Pro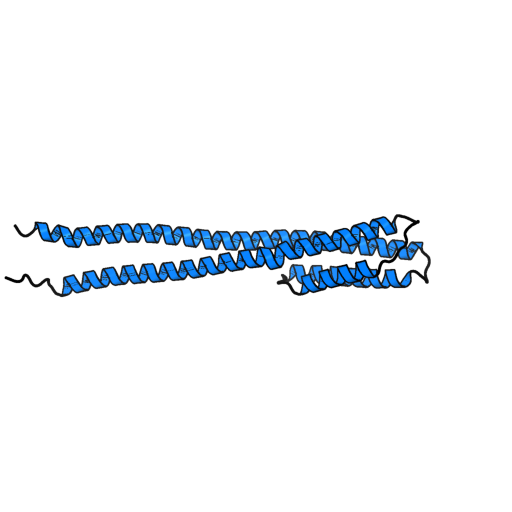tein AF-A0A4Q0PCJ0-F1 (afdb_monomer)

Sequence (201 aa):
MSRKISISKRINAILALLIVFLLVLATNRIDQRNFDVARECVTEVYKDRVLVQGYIFSISNVITNKKLSLKDSSSQNFNPKENERIDQLLDNFEATKLTISEGNHLKKLRESFETLTKLEAQQNVTNSTDLKKKKDTTLKEMSASLIDLSKIQISASKDLTHSAQKSLEVSELLSNLEIIFLIITGIAIQFILFYRVRKTN

Nearest PDB structures (foldseek):
  7sqc-assembly1_1X  TM=3.254E-01  e=1.254E+00  Chlamydomonas reinhardtii
  3zx6-assembly1_B  TM=3.391E-01  e=2.170E+00  Archaeoglobus fulgidus DSM 4304
  3ja6-assembly1_H  TM=2.304E-01  e=3.398E+00  Escherichia coli
  4m1m-assembly2_B  TM=2.644E-01  e=4.359E+00  Mus musculus
  8wjo-assembly1_B  TM=2.816E-01  e=6.178E+00  Saccharomyces cerevisiae S288C

Organism: NCBI:txid283736

pLDDT: mean 85.95, std 13.83, range [36.88, 97.44]

Radius of gyration: 32.63 Å; Cα contacts (8 Å, |Δi|>4): 116; chains: 1; bounding box: 59×23×106 Å

Mean predicted aligned error: 8.95 Å

Structure (mmCIF, N/CA/C/O backbone):
data_AF-A0A4Q0PCJ0-F1
#
_entry.id   AF-A0A4Q0PCJ0-F1
#
loop_
_atom_site.group_PDB
_atom_site.id
_atom_site.type_symbol
_atom_site.label_atom_id
_atom_site.label_alt_id
_atom_site.label_comp_id
_atom_site.label_asym_id
_atom_site.label_entity_id
_atom_site.label_seq_id
_atom_site.pdbx_PDB_ins_code
_atom_site.Cartn_x
_atom_site.Cartn_y
_atom_site.Cartn_z
_atom_site.occupancy
_atom_site.B_iso_or_equiv
_atom_site.auth_seq_id
_atom_site.auth_comp_id
_atom_site.auth_asym_id
_atom_site.auth_atom_id
_atom_site.pdbx_PDB_model_num
ATOM 1 N N . MET A 1 1 ? 27.316 3.081 -68.953 1.00 36.88 1 MET A N 1
ATOM 2 C CA . MET A 1 1 ? 27.940 1.832 -68.454 1.00 36.88 1 MET A CA 1
ATOM 3 C C . MET A 1 1 ? 27.580 1.672 -66.977 1.00 36.88 1 MET A C 1
ATOM 5 O O . MET A 1 1 ? 27.919 2.540 -66.182 1.00 36.88 1 MET A O 1
ATOM 9 N N . SER A 1 2 ? 26.782 0.656 -66.625 1.00 43.00 2 SER A N 1
ATOM 10 C CA . SER A 1 2 ? 26.171 0.518 -65.291 1.00 43.00 2 SER A CA 1
ATOM 11 C C . SER A 1 2 ? 27.239 0.254 -64.225 1.00 43.00 2 SER A C 1
ATOM 13 O O . SER A 1 2 ? 27.842 -0.820 -64.177 1.00 43.00 2 SER A O 1
ATOM 15 N N . ARG A 1 3 ? 27.514 1.264 -63.393 1.00 47.34 3 ARG A N 1
ATOM 16 C CA . ARG A 1 3 ? 28.515 1.218 -62.321 1.00 47.34 3 ARG A CA 1
ATOM 17 C C . ARG A 1 3 ? 27.970 0.317 -61.210 1.00 47.34 3 ARG A C 1
ATOM 19 O O . ARG A 1 3 ? 27.339 0.789 -60.264 1.00 47.34 3 ARG A O 1
ATOM 26 N N . LYS A 1 4 ? 28.162 -1.001 -61.356 1.00 49.66 4 LYS A N 1
ATOM 27 C CA . LYS A 1 4 ? 27.805 -2.002 -60.344 1.00 49.66 4 LYS A CA 1
ATOM 28 C C . LYS A 1 4 ? 28.449 -1.582 -59.028 1.00 49.66 4 LYS A C 1
ATOM 30 O O . LYS A 1 4 ? 29.669 -1.551 -58.881 1.00 49.66 4 LYS A O 1
ATOM 35 N N . ILE A 1 5 ? 27.619 -1.187 -58.071 1.00 54.19 5 ILE A N 1
ATOM 36 C CA . ILE A 1 5 ? 28.066 -0.976 -56.702 1.00 54.19 5 ILE A CA 1
ATOM 37 C C . ILE A 1 5 ? 28.688 -2.301 -56.249 1.00 54.19 5 ILE A C 1
ATOM 39 O O . ILE A 1 5 ? 28.050 -3.340 -56.400 1.00 54.19 5 ILE A O 1
ATOM 43 N N . SER A 1 6 ? 29.921 -2.273 -55.731 1.00 59.88 6 SER A N 1
ATOM 44 C CA . SER A 1 6 ? 30.531 -3.444 -55.093 1.00 59.88 6 SER A CA 1
ATOM 45 C C . SER A 1 6 ? 29.538 -3.994 -54.066 1.00 59.88 6 SER A C 1
ATOM 47 O O . SER A 1 6 ? 29.148 -3.279 -53.140 1.00 59.88 6 SER A O 1
ATOM 49 N N . ILE A 1 7 ? 29.069 -5.221 -54.295 1.00 65.44 7 ILE A N 1
ATOM 50 C CA . ILE A 1 7 ? 27.997 -5.891 -53.543 1.00 65.44 7 ILE A CA 1
ATOM 51 C C . ILE A 1 7 ? 28.275 -5.832 -52.031 1.00 65.44 7 ILE A C 1
ATOM 53 O O . ILE A 1 7 ? 27.376 -5.530 -51.251 1.00 65.44 7 ILE A O 1
ATOM 57 N N . SER A 1 8 ? 29.545 -5.943 -51.638 1.00 65.56 8 SER A N 1
ATOM 58 C CA . SER A 1 8 ? 30.026 -5.814 -50.259 1.00 65.56 8 SER A CA 1
ATOM 59 C C . SER A 1 8 ? 29.665 -4.475 -49.597 1.00 65.56 8 SER A C 1
ATOM 61 O O . SER A 1 8 ? 29.285 -4.449 -48.433 1.00 65.56 8 SER A O 1
ATOM 63 N N . LYS A 1 9 ? 29.705 -3.348 -50.326 1.00 68.50 9 LYS A N 1
ATOM 64 C CA . LYS A 1 9 ? 29.341 -2.030 -49.762 1.00 68.50 9 LYS A CA 1
ATOM 65 C C . LYS A 1 9 ? 27.835 -1.871 -49.540 1.00 68.50 9 LYS A C 1
ATOM 67 O O . LYS A 1 9 ? 27.440 -1.160 -48.623 1.00 68.50 9 LYS A O 1
ATOM 72 N N . ARG A 1 10 ? 26.998 -2.518 -50.363 1.00 71.94 10 ARG A N 1
ATOM 73 C CA . ARG A 1 10 ? 25.537 -2.538 -50.154 1.00 71.94 10 ARG A CA 1
ATOM 74 C C . ARG A 1 10 ? 25.177 -3.380 -48.936 1.00 71.94 10 ARG A C 1
ATOM 76 O O . ARG A 1 10 ? 24.373 -2.940 -48.126 1.00 71.94 10 ARG A O 1
ATOM 83 N N . ILE A 1 11 ? 25.814 -4.542 -48.797 1.00 79.88 11 ILE A N 1
ATOM 84 C CA . ILE A 1 11 ? 25.618 -5.441 -47.655 1.00 79.88 11 ILE A CA 1
ATOM 85 C C . ILE A 1 11 ? 25.999 -4.739 -46.350 1.00 79.88 11 ILE A C 1
ATOM 87 O O . ILE A 1 11 ? 25.195 -4.728 -45.428 1.00 79.88 11 ILE A O 1
ATOM 91 N N . ASN A 1 12 ? 27.151 -4.063 -46.293 1.00 76.50 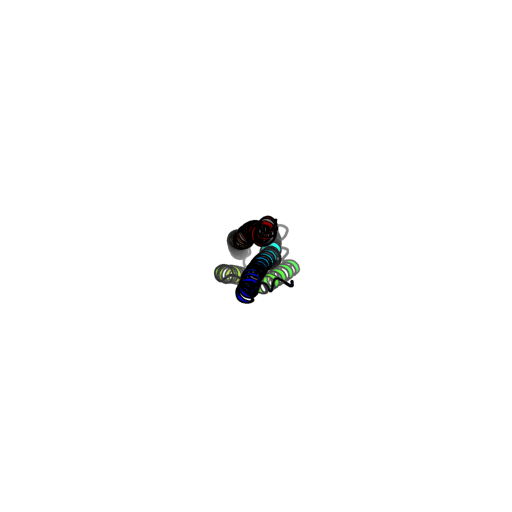12 ASN A N 1
ATOM 92 C CA . ASN A 1 12 ? 27.570 -3.345 -45.083 1.00 76.50 12 ASN A CA 1
ATOM 93 C C . ASN A 1 12 ? 26.596 -2.225 -44.681 1.00 76.50 12 ASN A C 1
ATOM 95 O O . ASN A 1 12 ? 26.351 -2.033 -43.496 1.00 76.50 12 ASN A O 1
ATOM 99 N N . ALA A 1 13 ? 26.018 -1.504 -45.648 1.00 75.81 13 ALA A N 1
ATOM 100 C CA . ALA A 1 13 ? 25.027 -0.465 -45.366 1.00 75.81 13 ALA A CA 1
ATOM 101 C C . ALA A 1 13 ? 23.709 -1.047 -44.827 1.00 75.81 13 ALA A C 1
ATOM 103 O O . ALA A 1 13 ? 23.154 -0.516 -43.870 1.00 75.81 13 ALA A O 1
ATOM 104 N N . ILE A 1 14 ? 23.236 -2.158 -45.403 1.00 82.12 14 ILE A N 1
ATOM 105 C CA . ILE A 1 14 ? 22.048 -2.877 -44.916 1.00 82.12 14 ILE A CA 1
ATOM 106 C C . ILE A 1 14 ? 22.292 -3.415 -43.505 1.00 82.12 14 ILE A C 1
ATOM 108 O O 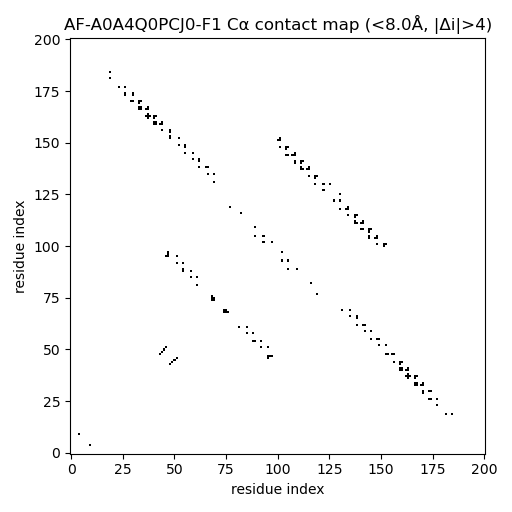. ILE A 1 14 ? 21.427 -3.295 -42.646 1.00 82.12 14 ILE A O 1
ATOM 112 N N . LEU A 1 15 ? 23.479 -3.966 -43.252 1.00 83.25 15 LEU A N 1
ATOM 113 C CA . LEU A 1 15 ? 23.848 -4.534 -41.960 1.00 83.25 15 LEU A CA 1
ATOM 114 C C . LEU A 1 15 ? 23.954 -3.446 -40.878 1.00 83.25 15 LEU A C 1
ATOM 116 O O . LEU A 1 15 ? 23.462 -3.642 -39.773 1.00 83.25 15 LEU A O 1
ATOM 120 N N . ALA A 1 16 ? 24.493 -2.269 -41.215 1.00 80.81 16 ALA A N 1
ATOM 121 C CA . ALA A 1 16 ? 24.498 -1.110 -40.321 1.00 80.81 16 ALA A CA 1
ATOM 122 C C . ALA A 1 16 ? 23.076 -0.629 -39.981 1.00 80.81 16 ALA A C 1
ATOM 124 O O . ALA A 1 16 ? 22.770 -0.380 -38.817 1.00 80.81 16 ALA A O 1
ATOM 125 N N . LEU A 1 17 ? 22.191 -0.551 -40.979 1.00 82.25 17 LEU A N 1
ATOM 126 C CA . LEU A 1 17 ? 20.792 -0.160 -40.782 1.00 82.25 17 LEU A CA 1
ATOM 127 C C . LEU A 1 17 ? 20.043 -1.197 -39.929 1.00 82.25 17 LEU A C 1
ATOM 129 O O . LEU A 1 17 ? 19.292 -0.839 -39.027 1.00 82.25 17 LEU A O 1
ATOM 133 N N . LEU A 1 18 ? 20.306 -2.484 -40.159 1.00 86.94 18 LEU A N 1
ATOM 134 C CA . LEU A 1 18 ? 19.728 -3.579 -39.386 1.00 86.94 18 LEU A CA 1
ATOM 135 C C . LEU A 1 18 ? 20.171 -3.542 -37.917 1.00 86.94 18 LEU A C 1
ATOM 137 O O . LEU A 1 18 ? 19.338 -3.741 -37.040 1.00 86.94 18 LEU A O 1
ATOM 141 N N . ILE A 1 19 ? 21.439 -3.230 -37.632 1.00 86.75 19 ILE A N 1
ATOM 142 C CA . ILE A 1 19 ? 21.919 -3.046 -36.252 1.00 86.75 19 ILE A CA 1
ATOM 143 C C . ILE A 1 19 ? 21.169 -1.902 -35.566 1.00 86.75 19 ILE A C 1
ATOM 145 O O . ILE A 1 19 ? 20.692 -2.070 -34.449 1.00 86.75 19 ILE A O 1
ATOM 149 N N . VAL A 1 20 ? 21.030 -0.758 -36.237 1.00 86.06 20 VAL A N 1
ATOM 150 C CA . VAL A 1 20 ? 20.317 0.408 -35.689 1.00 86.06 20 VAL A CA 1
ATOM 151 C C . VAL A 1 20 ? 18.860 0.059 -35.402 1.00 86.06 20 VAL A C 1
ATOM 153 O O . VAL A 1 20 ? 18.354 0.363 -34.327 1.00 86.06 20 VAL A O 1
ATOM 156 N N . PHE A 1 21 ? 18.206 -0.638 -36.329 1.00 86.69 21 PHE A N 1
ATOM 157 C CA . PHE A 1 21 ? 16.835 -1.099 -36.147 1.00 86.69 21 PHE A CA 1
ATOM 158 C C . PHE A 1 21 ? 16.695 -2.056 -34.955 1.00 86.69 21 PHE A C 1
ATOM 160 O O . PHE A 1 21 ? 15.773 -1.912 -34.157 1.00 86.69 21 PHE A O 1
ATOM 167 N N . LEU A 1 22 ? 17.618 -3.011 -34.798 1.00 89.75 22 LEU A N 1
ATOM 168 C CA . LEU A 1 22 ? 17.612 -3.926 -33.655 1.00 89.75 22 LEU A CA 1
ATOM 169 C C . LEU A 1 22 ? 17.852 -3.201 -32.325 1.00 89.75 22 LEU A C 1
ATOM 171 O O . LEU A 1 22 ? 17.244 -3.580 -31.326 1.00 89.75 22 LEU A O 1
ATOM 175 N N . LEU A 1 23 ? 18.697 -2.165 -32.306 1.00 87.31 23 LEU A N 1
ATOM 176 C CA . LEU A 1 23 ? 18.926 -1.342 -31.116 1.00 87.31 23 LEU A CA 1
ATOM 177 C C . LEU A 1 23 ? 17.658 -0.597 -30.696 1.00 87.31 23 LEU A C 1
ATOM 179 O O . LEU A 1 23 ? 17.261 -0.721 -29.544 1.00 87.31 23 LEU A O 1
ATOM 183 N N . VAL A 1 24 ? 16.993 0.077 -31.638 1.00 88.44 24 VAL A N 1
ATOM 184 C CA . VAL A 1 24 ? 15.698 0.753 -31.424 1.00 88.44 24 VAL A CA 1
ATOM 185 C C . VAL A 1 24 ? 14.631 -0.223 -30.924 1.00 88.44 24 VAL A C 1
ATOM 187 O O . VAL A 1 24 ? 13.855 0.066 -30.018 1.00 88.44 24 VAL A O 1
ATOM 190 N N . LEU A 1 25 ? 14.586 -1.430 -31.494 1.00 88.88 25 LEU A N 1
ATOM 191 C CA . LEU A 1 25 ? 13.631 -2.449 -31.063 1.00 88.88 25 LEU A CA 1
ATOM 192 C C . LEU A 1 25 ? 13.917 -2.915 -29.626 1.00 88.88 25 LEU A C 1
ATOM 194 O O . LEU A 1 25 ? 12.984 -3.143 -28.853 1.00 88.88 25 LEU A O 1
ATOM 198 N N . ALA A 1 26 ? 15.194 -3.047 -29.261 1.00 89.00 26 ALA A N 1
ATOM 199 C CA . ALA A 1 26 ? 15.603 -3.419 -27.913 1.00 89.00 26 ALA A CA 1
ATOM 200 C C . ALA A 1 26 ? 15.286 -2.321 -26.885 1.00 89.00 26 ALA A C 1
ATOM 202 O O . ALA A 1 26 ? 14.721 -2.646 -25.840 1.00 89.00 26 ALA A O 1
ATOM 203 N N . THR A 1 27 ? 15.595 -1.051 -27.175 1.00 90.38 27 THR A N 1
ATOM 204 C CA . THR A 1 27 ? 15.281 0.087 -26.292 1.00 90.38 27 THR A CA 1
ATOM 205 C C . THR A 1 27 ? 13.779 0.239 -26.102 1.00 90.38 27 THR A C 1
ATOM 207 O O . THR A 1 27 ? 13.324 0.215 -24.964 1.00 90.38 27 THR A O 1
ATOM 210 N N . ASN A 1 28 ? 12.991 0.202 -27.181 1.00 88.81 28 ASN A N 1
ATOM 211 C CA . ASN A 1 28 ? 11.526 0.238 -27.109 1.00 88.81 28 ASN A CA 1
ATOM 212 C C . ASN A 1 28 ? 10.951 -0.880 -26.215 1.00 88.81 28 ASN A C 1
ATOM 214 O O . ASN A 1 28 ? 10.041 -0.662 -25.415 1.00 88.81 28 ASN A O 1
ATOM 218 N N . ARG A 1 29 ? 11.509 -2.097 -26.294 1.00 89.56 29 ARG A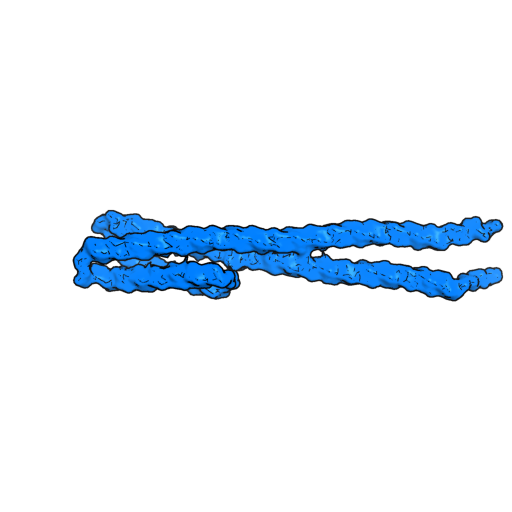 N 1
ATOM 219 C CA . ARG A 1 29 ? 11.078 -3.205 -25.427 1.00 89.56 29 ARG A CA 1
ATOM 220 C C . ARG A 1 29 ? 11.433 -2.970 -23.954 1.00 89.56 29 ARG A C 1
ATOM 222 O O . ARG A 1 29 ? 10.673 -3.384 -23.077 1.00 89.56 29 ARG A O 1
ATOM 229 N N . ILE A 1 30 ? 12.583 -2.358 -23.671 1.00 91.31 30 ILE A N 1
ATOM 230 C CA . ILE A 1 30 ? 12.992 -1.996 -22.306 1.00 91.31 30 ILE A CA 1
ATOM 231 C C . ILE A 1 30 ? 12.082 -0.890 -21.759 1.00 91.31 30 ILE A C 1
ATOM 233 O O . ILE A 1 30 ? 11.583 -1.020 -20.641 1.00 91.31 30 ILE A O 1
ATOM 237 N N . ASP A 1 31 ? 11.801 0.135 -22.560 1.00 91.25 31 ASP A N 1
ATOM 238 C CA . ASP A 1 31 ? 10.928 1.250 -22.189 1.00 91.25 31 ASP A CA 1
ATOM 239 C C . ASP A 1 31 ? 9.505 0.775 -21.896 1.00 91.25 31 ASP A C 1
ATOM 241 O O . ASP A 1 31 ? 8.924 1.150 -20.877 1.00 91.25 31 ASP A O 1
ATOM 245 N N . GLN A 1 32 ? 8.966 -0.136 -22.714 1.00 92.12 32 GLN A N 1
ATOM 246 C CA . GLN A 1 32 ? 7.661 -0.743 -22.457 1.00 92.12 32 GLN A CA 1
ATOM 247 C C . GLN A 1 32 ? 7.617 -1.434 -21.088 1.00 92.12 32 GLN A C 1
ATOM 249 O O . GLN A 1 32 ? 6.678 -1.230 -20.319 1.00 92.12 32 GLN A O 1
ATOM 254 N N . ARG A 1 33 ? 8.658 -2.205 -20.749 1.00 92.12 33 ARG A N 1
ATOM 255 C CA . ARG A 1 33 ? 8.747 -2.885 -19.452 1.00 92.12 33 ARG A CA 1
ATOM 256 C C . ARG A 1 33 ? 8.817 -1.894 -18.292 1.00 92.12 33 ARG A C 1
ATOM 258 O O . ARG A 1 33 ? 8.159 -2.098 -17.276 1.00 92.12 33 ARG A O 1
ATOM 265 N N . ASN A 1 34 ? 9.615 -0.842 -18.421 1.00 92.38 34 ASN A N 1
ATOM 266 C CA . ASN A 1 34 ? 9.727 0.184 -17.389 1.00 92.38 34 ASN A CA 1
ATOM 267 C C . ASN A 1 34 ? 8.405 0.946 -17.200 1.00 92.38 34 ASN A C 1
ATOM 269 O O . ASN A 1 34 ? 8.005 1.216 -16.067 1.00 92.38 34 ASN A O 1
ATOM 273 N N . PHE A 1 35 ? 7.694 1.236 -18.291 1.00 93.56 35 PHE A N 1
ATOM 274 C CA . PHE A 1 35 ? 6.373 1.854 -18.242 1.00 93.56 35 PHE A CA 1
ATOM 275 C C . PHE A 1 35 ? 5.332 0.945 -17.574 1.00 93.56 35 PHE A C 1
ATOM 277 O O . PHE A 1 35 ? 4.504 1.428 -16.800 1.00 93.56 35 PHE A O 1
ATOM 284 N N . ASP A 1 36 ? 5.386 -0.367 -17.816 1.00 94.25 36 ASP A N 1
ATOM 285 C CA . ASP A 1 36 ? 4.525 -1.337 -17.132 1.00 94.25 36 ASP A CA 1
ATOM 286 C C . ASP A 1 36 ? 4.774 -1.348 -15.615 1.00 94.25 36 ASP A C 1
ATOM 288 O O . ASP A 1 36 ? 3.812 -1.288 -14.851 1.00 94.25 36 ASP A O 1
ATOM 292 N N . VAL A 1 37 ? 6.041 -1.319 -15.177 1.00 94.00 37 VAL A N 1
ATOM 293 C CA . VAL A 1 37 ? 6.396 -1.219 -13.746 1.00 94.00 37 VAL A CA 1
ATOM 294 C C . VAL A 1 37 ? 5.853 0.072 -13.133 1.00 94.00 37 VAL A C 1
ATOM 296 O O . VAL A 1 37 ? 5.215 0.039 -12.083 1.00 94.00 37 VAL A O 1
ATOM 299 N N . ALA A 1 38 ? 6.045 1.215 -13.797 1.00 94.12 38 ALA A N 1
ATOM 300 C CA . ALA A 1 38 ? 5.525 2.488 -13.305 1.00 94.12 38 ALA A CA 1
ATOM 301 C C . ALA A 1 38 ? 3.991 2.474 -13.182 1.00 94.12 38 ALA A C 1
ATOM 303 O O . ALA A 1 38 ? 3.440 2.947 -12.185 1.00 94.12 38 ALA A O 1
ATOM 304 N N . ARG A 1 39 ? 3.294 1.885 -14.162 1.00 94.31 39 ARG A N 1
ATOM 305 C CA . ARG A 1 39 ? 1.832 1.740 -14.149 1.00 94.31 39 ARG A CA 1
ATOM 306 C C . ARG A 1 39 ? 1.352 0.840 -13.010 1.00 94.31 39 ARG A C 1
ATOM 308 O O . ARG A 1 39 ? 0.350 1.162 -12.366 1.00 94.31 39 ARG A O 1
ATOM 315 N N . GLU A 1 40 ? 2.042 -0.270 -12.768 1.00 95.44 40 GLU A N 1
ATOM 316 C CA . GLU A 1 40 ? 1.743 -1.184 -11.663 1.00 95.44 40 GLU A CA 1
ATOM 317 C C . GLU A 1 40 ? 1.903 -0.470 -10.318 1.00 95.44 40 GLU A C 1
ATOM 319 O O . GLU A 1 40 ? 0.954 -0.433 -9.537 1.00 95.44 40 GLU A O 1
ATOM 324 N N . CYS A 1 41 ? 3.025 0.223 -10.099 1.00 94.44 41 CYS A N 1
ATOM 325 C CA . CYS A 1 41 ? 3.251 1.002 -8.881 1.00 94.44 41 CYS A CA 1
ATOM 326 C C . CYS A 1 41 ? 2.161 2.059 -8.642 1.00 94.44 41 CYS A C 1
ATOM 328 O O . CYS A 1 41 ? 1.650 2.168 -7.529 1.00 94.44 41 CYS A O 1
ATOM 330 N N . VAL A 1 42 ? 1.758 2.816 -9.670 1.00 94.00 42 VAL A N 1
ATOM 331 C CA . VAL A 1 42 ? 0.665 3.803 -9.552 1.00 94.00 42 VAL A CA 1
ATOM 332 C C . VAL A 1 42 ? -0.666 3.124 -9.209 1.00 94.00 42 VAL A C 1
ATOM 334 O O . VAL A 1 42 ? -1.437 3.637 -8.394 1.00 94.00 42 VAL A O 1
ATOM 337 N N . THR A 1 43 ? -0.929 1.956 -9.795 1.00 93.94 43 THR A N 1
ATOM 338 C CA . THR A 1 43 ? -2.139 1.175 -9.505 1.00 93.94 43 THR A CA 1
ATOM 339 C C . THR A 1 43 ? -2.160 0.701 -8.052 1.00 93.94 43 THR A C 1
ATOM 341 O O . THR A 1 43 ? -3.195 0.829 -7.399 1.00 93.94 43 THR A O 1
ATOM 344 N N . GLU A 1 44 ? -1.032 0.211 -7.532 1.00 94.19 44 GLU A N 1
ATOM 345 C CA . GLU A 1 44 ? -0.891 -0.203 -6.129 1.00 94.19 44 GLU A CA 1
ATOM 346 C C . GLU A 1 44 ? -1.023 0.980 -5.161 1.00 94.19 44 GLU A C 1
ATOM 348 O O . GLU A 1 44 ? -1.713 0.872 -4.148 1.00 94.19 44 GLU A O 1
ATOM 353 N N . VAL A 1 45 ? -0.445 2.146 -5.482 1.00 95.06 45 VAL A N 1
ATOM 354 C CA . VAL A 1 45 ? -0.633 3.366 -4.674 1.00 95.06 45 VAL A CA 1
ATOM 355 C C . VAL A 1 45 ? -2.120 3.689 -4.536 1.00 95.06 45 VAL A C 1
ATOM 357 O O . VAL A 1 45 ? -2.589 3.967 -3.435 1.00 95.06 45 VAL A O 1
ATOM 360 N N . TYR A 1 46 ? -2.890 3.612 -5.621 1.00 92.25 46 TYR A N 1
ATOM 361 C CA . TYR A 1 46 ? -4.323 3.878 -5.546 1.00 92.25 46 TYR A CA 1
ATOM 362 C C . TYR A 1 46 ? -5.088 2.780 -4.790 1.00 92.25 46 TYR A C 1
ATOM 364 O O . TYR A 1 46 ? -5.770 3.071 -3.803 1.00 92.25 46 TYR A O 1
ATOM 372 N N . LYS A 1 47 ? -4.984 1.524 -5.241 1.00 90.81 47 LYS A N 1
ATOM 373 C CA . LYS A 1 47 ? -5.821 0.420 -4.745 1.00 90.81 47 LYS A CA 1
ATOM 374 C C . LYS A 1 47 ? -5.454 -0.025 -3.334 1.00 90.81 47 LYS A C 1
ATOM 376 O O . LYS A 1 47 ? -6.351 -0.257 -2.532 1.00 90.81 47 LYS A O 1
ATOM 381 N N . ASP A 1 48 ? -4.164 -0.112 -3.031 1.00 91.81 48 ASP A N 1
ATOM 382 C CA . ASP A 1 48 ? -3.679 -0.720 -1.791 1.00 91.81 48 ASP A CA 1
ATOM 383 C C . ASP A 1 48 ? -3.237 0.314 -0.753 1.00 91.81 48 ASP A C 1
ATOM 385 O O . ASP A 1 48 ? -3.175 -0.010 0.430 1.00 91.81 48 ASP A O 1
ATOM 389 N N . ARG A 1 49 ? -2.949 1.565 -1.151 1.00 94.81 49 ARG A N 1
ATOM 390 C CA . ARG A 1 49 ? -2.527 2.618 -0.206 1.00 94.81 49 ARG A CA 1
ATOM 391 C C . ARG A 1 49 ? -3.589 3.681 0.035 1.00 94.81 49 ARG A C 1
ATOM 393 O O . ARG A 1 49 ? -3.959 3.925 1.183 1.00 94.81 49 ARG A O 1
ATOM 400 N N . VAL A 1 50 ? -4.130 4.295 -1.016 1.00 95.50 50 VAL A N 1
ATOM 401 C CA . VAL A 1 50 ? -5.122 5.377 -0.873 1.00 95.50 50 VAL A CA 1
ATOM 402 C C . VAL A 1 50 ? -6.452 4.856 -0.322 1.00 95.50 50 VAL A C 1
ATOM 404 O O . VAL A 1 50 ? -6.969 5.428 0.640 1.00 95.50 50 VAL A O 1
ATOM 407 N N . LEU A 1 51 ? -6.995 3.764 -0.874 1.00 94.56 51 LEU A N 1
ATOM 408 C CA . LEU A 1 51 ? -8.247 3.183 -0.362 1.00 94.56 51 LEU A CA 1
ATOM 409 C C . LEU A 1 51 ? -8.106 2.728 1.095 1.00 94.56 51 LEU A C 1
ATOM 411 O O . LEU A 1 51 ? -8.969 3.020 1.923 1.00 94.56 51 LEU A O 1
ATOM 415 N N . VAL A 1 52 ? -6.978 2.100 1.428 1.00 96.00 52 VAL A N 1
ATOM 416 C CA . VAL A 1 52 ? -6.682 1.644 2.788 1.00 96.00 52 VAL A CA 1
ATOM 417 C C . VAL A 1 52 ? -6.574 2.805 3.776 1.00 96.00 52 VAL A C 1
ATOM 419 O O . VAL A 1 52 ? -7.121 2.716 4.874 1.00 96.00 52 VAL A O 1
ATOM 422 N N . GLN A 1 53 ? -5.954 3.929 3.404 1.00 95.94 53 GLN A N 1
ATOM 423 C CA . GLN A 1 53 ? -5.980 5.136 4.243 1.00 95.94 53 GLN A CA 1
ATOM 424 C C . GLN A 1 53 ? -7.415 5.632 4.480 1.00 95.94 53 GLN A C 1
ATOM 426 O O . GLN A 1 53 ? -7.743 6.063 5.587 1.00 95.94 53 GLN A O 1
ATOM 431 N N . GLY A 1 54 ? -8.298 5.504 3.485 1.00 96.31 54 GLY A N 1
ATOM 432 C CA . GLY A 1 54 ? -9.733 5.757 3.641 1.00 96.31 54 GLY A CA 1
ATOM 433 C C . GLY A 1 54 ? -10.408 4.827 4.659 1.00 96.31 54 GLY A C 1
ATOM 434 O O . GLY A 1 54 ? -11.226 5.285 5.469 1.00 96.31 54 GLY A O 1
ATOM 435 N N . TYR A 1 55 ? -10.041 3.542 4.677 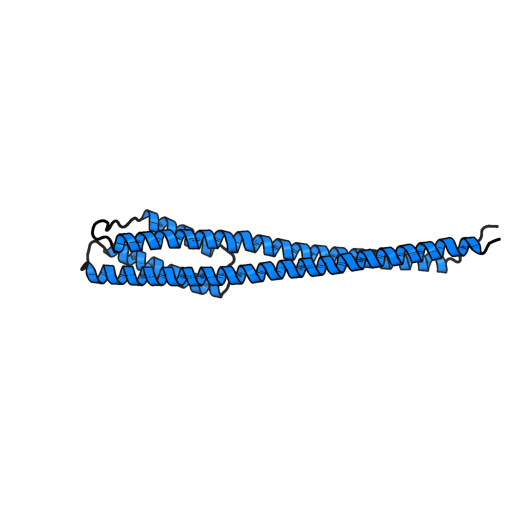1.00 96.62 55 TYR A N 1
ATOM 436 C CA . TYR A 1 55 ? -10.517 2.581 5.678 1.00 96.62 55 TYR A CA 1
ATOM 437 C C . TYR A 1 55 ? -10.002 2.930 7.078 1.00 96.62 55 TYR A C 1
ATOM 439 O O . TYR A 1 55 ? -10.804 3.065 8.002 1.00 96.62 55 TYR A O 1
ATOM 447 N N . ILE A 1 56 ? -8.695 3.176 7.224 1.00 97.12 56 ILE A N 1
ATOM 448 C CA . ILE A 1 56 ? -8.056 3.592 8.485 1.00 97.12 56 ILE A CA 1
ATOM 449 C C . ILE A 1 56 ? -8.739 4.843 9.046 1.00 97.12 56 ILE A C 1
ATOM 451 O O . ILE A 1 56 ? -9.089 4.884 10.228 1.00 97.12 56 ILE A O 1
ATOM 455 N N . PHE A 1 57 ? -8.975 5.848 8.201 1.00 97.31 57 PHE A N 1
ATOM 456 C CA . PHE A 1 57 ? -9.671 7.072 8.586 1.00 97.31 57 PHE A CA 1
ATOM 457 C C . PHE A 1 57 ? -11.101 6.793 9.067 1.00 97.31 57 PHE A C 1
ATOM 459 O O . PHE A 1 57 ? -11.505 7.268 10.131 1.00 97.31 57 PHE A O 1
ATOM 466 N N . SER A 1 58 ? -11.852 5.975 8.326 1.00 97.00 58 SER A N 1
ATOM 467 C CA . SER A 1 58 ? -13.231 5.618 8.675 1.00 97.00 58 SER A CA 1
ATOM 468 C C . SER A 1 58 ? -13.316 4.876 10.013 1.00 97.00 58 SER A C 1
ATOM 470 O O . SER A 1 58 ? -14.147 5.230 10.850 1.00 97.00 58 SER A O 1
ATOM 472 N N . ILE A 1 59 ? -12.433 3.900 10.249 1.00 97.06 59 ILE A N 1
ATOM 473 C CA . ILE A 1 59 ? -12.356 3.168 11.522 1.00 97.06 59 ILE A CA 1
ATOM 474 C C . ILE A 1 59 ? -11.962 4.127 12.657 1.00 97.06 59 ILE A C 1
ATOM 476 O O . ILE A 1 59 ? -12.585 4.121 13.719 1.00 97.06 59 ILE A O 1
ATOM 480 N N . SER A 1 60 ? -10.969 4.995 12.432 1.00 96.75 60 SER A N 1
ATOM 481 C CA . SER A 1 60 ? -10.517 5.986 13.419 1.00 96.75 60 SER A CA 1
ATOM 482 C C . SER A 1 60 ? -11.647 6.918 13.868 1.00 96.75 60 SER A C 1
ATOM 484 O O . SER A 1 60 ? -11.786 7.200 15.063 1.00 96.75 60 SER A O 1
ATOM 486 N N . ASN A 1 61 ? -12.503 7.343 12.935 1.00 95.50 61 ASN A N 1
ATOM 487 C CA . ASN A 1 61 ? -13.663 8.174 13.242 1.00 95.50 61 ASN A CA 1
ATOM 488 C C . ASN A 1 61 ? -14.667 7.439 14.147 1.00 95.50 61 ASN A C 1
ATOM 490 O O . ASN A 1 61 ? -15.094 7.979 15.166 1.00 95.50 61 ASN A O 1
ATOM 494 N N . VAL A 1 62 ? -14.983 6.176 13.833 1.00 94.12 62 VAL A N 1
ATOM 495 C CA . VAL A 1 62 ? -15.884 5.356 14.665 1.00 94.12 62 VAL A CA 1
ATOM 496 C C . VAL A 1 62 ? -15.300 5.142 16.067 1.00 94.12 62 VAL A C 1
ATOM 498 O O . VAL A 1 62 ? -15.997 5.332 17.061 1.00 94.12 62 VAL A O 1
ATOM 501 N N . ILE A 1 63 ? -14.007 4.824 16.179 1.00 93.50 63 ILE A N 1
ATOM 502 C CA . ILE A 1 63 ? -13.329 4.666 17.478 1.00 93.50 63 ILE A CA 1
ATOM 503 C C . ILE A 1 63 ? -13.354 5.968 18.281 1.00 93.50 63 ILE A C 1
ATOM 505 O O . ILE A 1 63 ? -13.558 5.945 19.496 1.00 93.50 63 ILE A O 1
ATOM 509 N N . THR A 1 64 ? -13.138 7.107 17.625 1.00 92.38 64 THR A N 1
ATOM 510 C CA . THR A 1 64 ? -13.163 8.419 18.282 1.00 92.38 64 THR A CA 1
ATOM 511 C C . THR A 1 64 ? -14.551 8.718 18.839 1.00 92.38 64 THR A C 1
ATOM 513 O O . THR A 1 64 ? -14.661 9.104 20.003 1.00 92.38 64 THR A O 1
ATOM 516 N N . ASN A 1 65 ? -15.607 8.438 18.072 1.00 90.50 65 ASN A N 1
ATOM 517 C CA . ASN A 1 65 ? -16.985 8.566 18.542 1.00 90.50 65 ASN A CA 1
ATOM 518 C C . ASN A 1 65 ? -17.257 7.650 19.741 1.00 90.50 65 ASN A C 1
ATOM 520 O O . ASN A 1 65 ? -17.708 8.130 20.780 1.00 90.50 65 ASN A O 1
ATOM 524 N N . LYS A 1 66 ? -16.865 6.370 19.665 1.00 90.19 66 LYS A N 1
ATOM 525 C CA . LYS A 1 66 ? -16.980 5.423 20.789 1.00 90.19 66 LYS A CA 1
ATOM 526 C C . LYS A 1 66 ? -16.254 5.916 22.046 1.00 90.19 66 LYS A C 1
ATOM 528 O O . LYS A 1 66 ? -16.786 5.793 23.147 1.00 90.19 66 LYS A O 1
ATOM 533 N N . LYS A 1 67 ? -15.068 6.526 21.914 1.00 89.38 67 LYS A N 1
ATOM 534 C CA . LYS A 1 67 ? -14.338 7.135 23.045 1.00 89.38 67 LYS A CA 1
ATOM 535 C C . LYS A 1 67 ? -15.083 8.314 23.665 1.00 89.38 67 LYS A C 1
ATOM 537 O O . LYS A 1 67 ? -15.053 8.461 24.886 1.00 89.38 67 LYS A O 1
ATOM 542 N N . LEU A 1 68 ? -15.708 9.164 22.850 1.00 88.00 68 LEU A N 1
ATOM 543 C CA . LEU A 1 68 ? -16.503 10.293 23.337 1.00 88.00 68 LEU A CA 1
ATOM 544 C C . LEU A 1 68 ? -17.750 9.792 24.078 1.00 88.00 68 LEU A C 1
ATOM 546 O O . LEU A 1 68 ? -17.955 10.174 25.229 1.00 88.00 68 LEU A O 1
ATOM 550 N N . SER A 1 69 ? -18.498 8.854 23.489 1.00 84.69 69 SER A N 1
ATOM 551 C CA . SER A 1 69 ? -19.671 8.232 24.121 1.00 84.69 69 SER A CA 1
ATOM 552 C C . SER A 1 69 ? -19.324 7.477 25.403 1.00 84.69 69 SER A C 1
ATOM 554 O O . SER A 1 69 ? -20.108 7.460 26.341 1.00 84.69 69 SER A O 1
ATOM 556 N N . LEU A 1 70 ? -18.129 6.884 25.494 1.00 84.56 70 LEU A N 1
ATOM 557 C CA . LEU A 1 70 ? -17.681 6.225 26.720 1.00 84.56 70 LEU A CA 1
ATOM 558 C C . LEU A 1 70 ? -17.455 7.224 27.863 1.00 84.56 70 LEU A C 1
ATOM 560 O O . LEU A 1 70 ? -17.653 6.875 29.029 1.00 84.56 70 LEU A O 1
ATOM 564 N N . LYS A 1 71 ? -17.023 8.454 27.557 1.00 81.81 71 LYS A N 1
ATOM 565 C CA . LYS A 1 71 ? -16.809 9.521 28.547 1.00 81.81 71 LYS A CA 1
ATOM 566 C C . LYS A 1 71 ? -18.120 10.158 28.994 1.00 81.81 71 LYS A C 1
ATOM 568 O O . LYS A 1 71 ? -18.228 10.495 30.170 1.00 81.81 71 LYS A O 1
ATOM 573 N N . ASP A 1 72 ? -19.086 10.267 28.090 1.00 78.00 72 ASP A N 1
ATOM 574 C CA . ASP A 1 72 ? -20.400 10.834 28.361 1.00 78.00 72 ASP A CA 1
ATOM 575 C C . ASP A 1 72 ? -21.290 9.826 29.115 1.00 78.00 72 ASP A C 1
ATOM 577 O O . ASP A 1 72 ? -21.705 8.798 28.582 1.00 78.00 72 ASP A O 1
ATOM 581 N N . SER A 1 73 ? -21.568 10.092 30.393 1.00 62.81 73 SER A N 1
ATOM 582 C CA . SER A 1 73 ? -22.354 9.203 31.269 1.00 62.81 73 SER A CA 1
ATOM 583 C C . SER A 1 73 ? -23.807 9.004 30.806 1.00 62.81 73 SER A C 1
ATOM 585 O O . SER A 1 73 ? -24.492 8.117 31.306 1.00 62.81 73 SER A O 1
ATOM 587 N N . SER A 1 74 ? -24.264 9.822 29.857 1.00 56.47 74 SER A N 1
ATOM 588 C CA . SER A 1 74 ? -25.646 9.916 29.375 1.00 56.47 74 SER A CA 1
ATOM 589 C C . SER A 1 74 ? -25.941 9.013 28.169 1.00 56.47 74 SER A C 1
ATOM 591 O O . SER A 1 74 ? -27.101 8.769 27.850 1.00 56.47 74 SER A O 1
ATOM 593 N N . SER A 1 75 ? -24.902 8.538 27.469 1.00 55.81 75 SER A N 1
ATOM 594 C CA . SER A 1 75 ? -25.008 7.910 26.143 1.00 55.81 75 SER A CA 1
ATOM 595 C C . SER A 1 75 ? -24.218 6.602 26.084 1.00 55.81 75 SER A C 1
ATOM 597 O O . SER A 1 75 ? -23.319 6.419 25.260 1.00 55.81 75 SER A O 1
ATOM 599 N N . GLN A 1 76 ? -24.563 5.646 26.942 1.00 59.22 76 GLN A N 1
ATOM 600 C CA . GLN A 1 76 ? -23.984 4.303 26.897 1.00 59.22 76 GLN A CA 1
ATOM 601 C C . GLN A 1 76 ? -24.668 3.430 25.826 1.00 59.22 76 GLN A C 1
ATOM 603 O O . GLN A 1 76 ? -25.084 2.305 26.085 1.00 59.22 76 GLN A O 1
ATOM 608 N N . ASN A 1 77 ? -24.803 3.950 24.607 1.00 59.84 77 ASN A N 1
ATOM 609 C CA . ASN A 1 77 ? -25.491 3.259 23.524 1.00 59.84 77 ASN A CA 1
ATOM 610 C C . ASN A 1 77 ? -24.481 2.438 22.726 1.00 59.84 77 ASN A C 1
ATOM 612 O O . ASN A 1 77 ? -23.834 2.935 21.807 1.00 59.84 77 ASN A O 1
ATOM 616 N N . PHE A 1 78 ? -24.333 1.170 23.103 1.00 73.19 78 PHE A N 1
ATOM 617 C CA . PHE A 1 78 ? -23.739 0.173 22.221 1.00 73.19 78 PHE A CA 1
ATOM 618 C C . PHE A 1 78 ? -24.488 0.193 20.881 1.00 73.19 78 PHE A C 1
ATOM 620 O O . PHE A 1 78 ? -25.695 -0.045 20.841 1.00 73.19 78 PHE A O 1
ATOM 627 N N . ASN A 1 79 ? -23.778 0.505 19.795 1.00 80.38 79 ASN A N 1
ATOM 628 C CA . ASN A 1 79 ? -24.336 0.516 18.451 1.00 80.38 79 ASN A CA 1
ATOM 629 C C . ASN A 1 79 ? -23.739 -0.639 17.630 1.00 80.38 79 ASN A C 1
ATOM 631 O O . ASN A 1 79 ? -22.623 -0.504 17.122 1.00 80.38 79 ASN A O 1
ATOM 635 N N . PRO A 1 80 ? -24.456 -1.763 17.463 1.00 83.94 80 PRO A N 1
ATOM 636 C CA . PRO A 1 80 ? -23.940 -2.913 16.721 1.00 83.94 80 PRO A CA 1
ATOM 637 C C . PRO A 1 80 ? -23.612 -2.577 15.258 1.00 83.94 80 PRO A C 1
ATOM 639 O O . PRO A 1 80 ? -22.659 -3.126 14.712 1.00 83.94 80 PRO A O 1
ATOM 642 N N . LYS A 1 81 ? -24.300 -1.595 14.654 1.00 88.62 81 LYS A N 1
ATOM 643 C CA . LYS A 1 81 ? -24.030 -1.155 13.274 1.00 88.62 81 LYS A CA 1
ATOM 644 C C . LYS A 1 81 ? -22.639 -0.541 13.104 1.00 88.62 81 LYS A C 1
ATOM 646 O O . LYS A 1 81 ? -22.056 -0.612 12.027 1.00 88.62 81 LYS A O 1
ATOM 651 N N . GLU A 1 82 ? -22.102 0.092 14.147 1.00 90.69 82 GLU A N 1
ATOM 652 C CA . GLU A 1 82 ? -20.737 0.629 14.110 1.00 90.69 82 GLU A CA 1
ATOM 653 C C . GLU A 1 82 ? -19.698 -0.489 14.091 1.00 90.69 82 GLU A C 1
ATOM 655 O O . GLU A 1 82 ? -18.688 -0.362 13.401 1.00 90.69 82 GLU A O 1
ATOM 660 N N . ASN A 1 83 ? -19.958 -1.584 14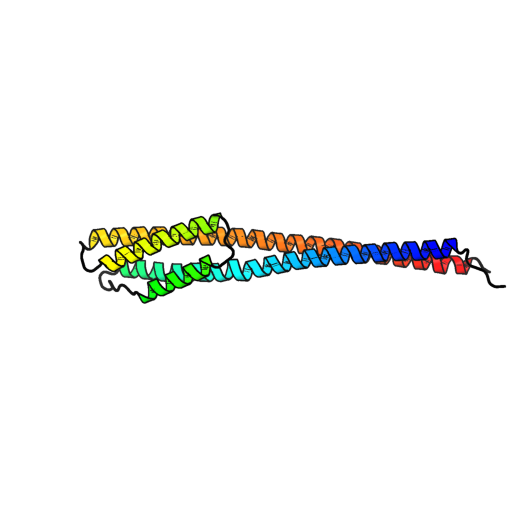.807 1.00 92.56 83 ASN A N 1
ATOM 661 C CA . ASN A 1 83 ? -19.074 -2.744 14.816 1.00 92.56 83 ASN A CA 1
ATOM 662 C C . ASN A 1 83 ? -19.134 -3.480 13.483 1.00 92.56 83 ASN A C 1
ATOM 664 O O . ASN A 1 83 ? -18.085 -3.754 12.919 1.00 92.56 83 ASN A O 1
ATOM 668 N N . GLU A 1 84 ? -20.330 -3.707 12.936 1.00 93.81 84 GLU A N 1
ATOM 669 C CA . GLU A 1 84 ? -20.489 -4.273 11.588 1.00 93.81 84 GLU A CA 1
ATOM 670 C C . GLU A 1 84 ? -19.720 -3.454 10.543 1.00 93.81 84 GLU A C 1
ATOM 672 O O . GLU A 1 84 ? -19.024 -4.007 9.696 1.00 93.81 84 GLU A O 1
ATOM 677 N N . ARG A 1 85 ? -19.779 -2.118 10.637 1.00 94.50 85 ARG A N 1
ATOM 678 C CA . ARG A 1 85 ? -19.022 -1.240 9.741 1.00 94.50 85 ARG A CA 1
ATOM 679 C C . ARG A 1 85 ? -17.511 -1.376 9.923 1.00 94.50 85 ARG A C 1
ATOM 681 O O . ARG A 1 85 ? -16.795 -1.376 8.926 1.00 94.50 85 ARG A O 1
ATOM 688 N N . ILE A 1 86 ? -17.011 -1.428 11.160 1.00 95.69 86 ILE A N 1
ATOM 689 C CA . ILE A 1 86 ? -15.575 -1.633 11.408 1.00 95.69 86 ILE A CA 1
ATOM 690 C C . ILE A 1 86 ? -15.139 -2.984 10.842 1.00 95.69 86 ILE A C 1
ATOM 692 O O . ILE A 1 86 ? -14.118 -3.040 10.166 1.00 95.69 86 ILE A O 1
ATOM 696 N N . ASP A 1 87 ? -15.923 -4.034 11.068 1.00 96.56 87 ASP A N 1
ATOM 697 C CA . ASP A 1 87 ? -15.609 -5.388 10.623 1.00 96.56 87 ASP A CA 1
ATOM 698 C C . ASP A 1 87 ? -15.501 -5.473 9.095 1.00 96.56 87 ASP A C 1
ATOM 700 O O . ASP A 1 87 ? -14.481 -5.908 8.568 1.00 96.56 87 ASP A O 1
ATOM 704 N N . GLN A 1 88 ? -16.471 -4.898 8.377 1.00 96.81 88 GLN A N 1
ATOM 705 C CA . GLN A 1 88 ? -16.428 -4.792 6.914 1.00 96.81 88 GLN A CA 1
ATOM 706 C C . GLN A 1 88 ? -15.208 -4.010 6.407 1.00 96.81 88 GLN A C 1
ATOM 708 O O . GLN A 1 88 ? -14.624 -4.350 5.379 1.00 96.81 88 GLN A O 1
ATOM 713 N N . LEU A 1 89 ? -14.826 -2.928 7.092 1.00 97.25 89 LEU A N 1
ATOM 714 C CA . LEU A 1 89 ? -13.650 -2.139 6.715 1.00 97.25 89 LEU A CA 1
ATOM 715 C C . LEU A 1 89 ? -12.346 -2.903 6.964 1.00 97.25 89 LEU A C 1
ATOM 717 O O . LEU A 1 89 ? -11.411 -2.752 6.180 1.00 97.25 89 LEU A O 1
ATOM 721 N N . LEU A 1 90 ? -12.283 -3.712 8.024 1.00 97.12 90 LEU A N 1
ATOM 722 C CA . LEU A 1 90 ? -11.147 -4.587 8.306 1.00 97.12 90 LEU A CA 1
ATOM 723 C C . LEU A 1 90 ? -11.042 -5.704 7.265 1.00 97.12 90 LEU A C 1
ATOM 725 O O . LEU A 1 90 ? -9.962 -5.885 6.715 1.00 97.12 90 LEU A O 1
ATOM 729 N N . ASP A 1 91 ? -12.147 -6.356 6.901 1.00 97.06 91 ASP A N 1
ATOM 730 C CA . ASP A 1 91 ? -12.162 -7.395 5.859 1.00 97.06 91 ASP A CA 1
ATOM 731 C C . ASP A 1 91 ? -11.702 -6.841 4.501 1.00 97.06 91 ASP A C 1
ATOM 733 O O . ASP A 1 91 ? -10.872 -7.434 3.810 1.00 97.06 91 ASP A O 1
ATOM 737 N N . ASN A 1 92 ? -12.191 -5.651 4.131 1.00 95.88 92 ASN A N 1
ATOM 738 C CA . ASN A 1 92 ? -11.763 -4.974 2.907 1.00 95.88 92 ASN A CA 1
ATOM 739 C C . ASN A 1 92 ? -10.279 -4.595 2.936 1.00 95.88 92 ASN A C 1
ATOM 741 O O . ASN A 1 92 ? -9.639 -4.588 1.887 1.00 95.88 92 ASN A O 1
ATOM 745 N N . PHE A 1 93 ? -9.730 -4.267 4.109 1.00 95.81 93 PHE A N 1
ATOM 746 C CA . PHE A 1 93 ? -8.301 -4.017 4.280 1.00 95.81 93 PHE A CA 1
ATOM 747 C C . PHE A 1 93 ? -7.518 -5.335 4.139 1.00 95.81 93 PHE A C 1
ATOM 749 O O . PHE A 1 93 ? -6.564 -5.400 3.365 1.00 95.81 93 PHE A O 1
ATOM 756 N N . GLU A 1 94 ? -7.948 -6.414 4.789 1.00 94.88 94 GLU A N 1
ATOM 757 C CA . GLU A 1 94 ? -7.306 -7.734 4.701 1.00 94.88 94 GLU A CA 1
ATOM 758 C C . GLU A 1 94 ? -7.255 -8.294 3.270 1.00 94.88 94 GLU A C 1
ATOM 760 O O . GLU A 1 94 ? -6.313 -9.004 2.923 1.00 94.88 94 GLU A O 1
ATOM 765 N N . ALA A 1 95 ? -8.217 -7.926 2.420 1.00 94.62 95 ALA A N 1
ATOM 766 C CA . ALA A 1 95 ? -8.254 -8.311 1.009 1.00 94.62 95 ALA A CA 1
ATOM 767 C C . ALA A 1 95 ? -7.262 -7.546 0.103 1.00 94.62 95 ALA A C 1
ATOM 769 O O . ALA A 1 95 ? -7.109 -7.901 -1.069 1.00 94.62 95 ALA A O 1
ATOM 770 N N . THR A 1 96 ? -6.609 -6.490 0.603 1.00 93.69 96 THR A N 1
ATOM 771 C CA . THR A 1 96 ? -5.621 -5.703 -0.161 1.00 93.69 96 THR A CA 1
ATOM 772 C C . THR A 1 96 ? -4.229 -6.336 -0.157 1.00 93.69 96 THR A C 1
ATOM 774 O O . THR A 1 96 ? -3.950 -7.298 0.563 1.00 93.69 96 THR A O 1
ATOM 777 N N . LYS A 1 97 ? -3.307 -5.786 -0.957 1.00 92.06 97 LYS A N 1
ATOM 778 C CA . LYS A 1 97 ? -1.908 -6.231 -0.966 1.00 92.06 97 LYS A CA 1
ATOM 779 C C . LYS A 1 97 ? -1.150 -5.720 0.265 1.00 92.06 97 LYS A C 1
ATOM 781 O O . LYS A 1 97 ? -0.532 -4.649 0.255 1.00 92.06 97 LYS A O 1
ATOM 786 N N . LEU A 1 98 ? -1.159 -6.526 1.322 1.00 91.75 98 LEU A N 1
ATOM 787 C CA . LEU A 1 98 ? -0.471 -6.227 2.576 1.00 91.75 98 LEU A CA 1
ATOM 788 C C . LEU A 1 98 ? 1.034 -6.500 2.497 1.00 91.75 98 LEU A C 1
ATOM 790 O O . LEU A 1 98 ? 1.487 -7.521 1.973 1.00 91.75 98 LEU A O 1
ATOM 794 N N . THR A 1 99 ? 1.821 -5.621 3.109 1.00 90.62 99 THR A N 1
ATOM 795 C CA . THR A 1 99 ? 3.195 -5.952 3.503 1.00 90.62 99 THR A CA 1
ATOM 796 C C . THR A 1 99 ? 3.202 -6.846 4.748 1.00 90.62 99 THR A C 1
ATOM 798 O O . THR A 1 99 ? 2.231 -6.908 5.502 1.00 90.62 99 THR A O 1
ATOM 801 N N . ILE A 1 100 ? 4.335 -7.502 5.023 1.00 89.44 100 ILE A N 1
ATOM 802 C CA . ILE A 1 100 ? 4.509 -8.327 6.234 1.00 89.44 100 ILE A CA 1
ATOM 803 C C . ILE A 1 100 ? 4.251 -7.499 7.505 1.00 89.44 100 ILE A C 1
ATOM 805 O O . ILE A 1 100 ? 3.595 -7.963 8.435 1.00 89.44 100 ILE A O 1
ATOM 809 N N . SER A 1 101 ? 4.745 -6.257 7.537 1.00 89.81 101 SER A N 1
ATOM 810 C CA . SER A 1 101 ? 4.539 -5.353 8.672 1.00 89.81 101 SER A CA 1
ATOM 811 C C . SER A 1 101 ? 3.062 -4.982 8.830 1.00 89.81 101 SER A C 1
ATOM 813 O O . SER A 1 101 ? 2.507 -5.087 9.923 1.00 89.81 101 SER A O 1
ATOM 815 N N . GLU A 1 102 ? 2.394 -4.625 7.729 1.00 93.12 102 GLU A N 1
ATOM 816 C CA . GLU A 1 102 ? 0.964 -4.290 7.733 1.00 93.12 102 GLU A CA 1
ATOM 817 C C . GLU A 1 102 ? 0.110 -5.450 8.228 1.00 93.12 102 GLU A C 1
ATOM 819 O O . GLU A 1 102 ? -0.727 -5.234 9.096 1.00 93.12 102 GLU A O 1
ATOM 824 N N . GLY A 1 103 ? 0.364 -6.672 7.753 1.00 94.38 103 GLY A N 1
ATOM 825 C CA . GLY A 1 103 ? -0.360 -7.860 8.206 1.00 94.38 103 GLY A CA 1
ATOM 826 C C . GLY A 1 103 ? -0.256 -8.072 9.718 1.00 94.38 103 GLY A C 1
ATOM 827 O O . GLY A 1 103 ? -1.259 -8.340 10.377 1.00 94.38 103 GLY A O 1
ATOM 828 N N . ASN A 1 104 ? 0.929 -7.865 10.299 1.00 93.62 104 ASN A N 1
ATOM 829 C CA . ASN A 1 104 ? 1.127 -7.991 11.745 1.00 93.62 104 ASN A CA 1
ATOM 830 C C . ASN A 1 104 ? 0.359 -6.918 12.537 1.00 93.62 104 ASN A C 1
ATOM 832 O O . ASN A 1 104 ? -0.294 -7.226 13.537 1.00 93.62 104 ASN A O 1
ATOM 836 N N . HIS A 1 105 ? 0.417 -5.660 12.095 1.00 94.25 105 HIS A N 1
ATOM 837 C CA . HIS A 1 105 ? -0.291 -4.561 12.755 1.00 94.25 105 HIS A CA 1
ATOM 838 C C . HIS A 1 105 ? -1.815 -4.646 12.570 1.00 94.25 105 HIS A C 1
ATOM 840 O O . HIS A 1 105 ? -2.561 -4.335 13.500 1.00 94.25 105 HIS A O 1
ATOM 846 N N . LEU A 1 106 ? -2.279 -5.100 11.404 1.00 96.31 106 LEU A N 1
ATOM 847 C CA . LEU A 1 106 ? -3.694 -5.310 11.106 1.00 96.31 106 LEU A CA 1
ATOM 848 C C . LEU A 1 106 ? -4.269 -6.446 11.951 1.00 96.31 106 LEU A C 1
ATOM 850 O O . LEU A 1 106 ? -5.320 -6.275 12.563 1.00 96.31 106 LEU A O 1
ATOM 854 N N . LYS A 1 107 ? -3.530 -7.550 12.096 1.00 95.69 107 LYS A N 1
ATOM 855 C CA . LYS A 1 107 ? -3.907 -8.641 12.999 1.00 95.69 107 LYS A CA 1
ATOM 856 C C . LYS A 1 107 ? -4.070 -8.154 14.440 1.00 95.69 107 LYS A C 1
ATOM 858 O O . LYS A 1 107 ? -5.079 -8.445 15.074 1.00 95.69 107 LYS A O 1
ATOM 863 N N . LYS A 1 108 ? -3.124 -7.354 14.942 1.00 95.50 108 LYS A N 1
ATOM 864 C CA . LYS A 1 108 ? -3.227 -6.755 16.283 1.00 95.50 108 LYS A CA 1
ATOM 865 C C . LYS A 1 108 ? -4.469 -5.865 16.418 1.00 95.50 108 LYS A C 1
ATOM 867 O O . LYS A 1 108 ? -5.155 -5.911 17.435 1.00 95.50 108 LYS A O 1
ATOM 872 N N . LEU A 1 109 ? -4.778 -5.071 15.391 1.00 97.44 109 LEU A N 1
ATOM 873 C CA . LEU A 1 109 ? -5.984 -4.244 15.362 1.00 97.44 109 LEU A CA 1
ATOM 874 C C . LEU A 1 109 ? -7.266 -5.098 15.403 1.00 97.44 109 LEU A C 1
ATOM 876 O O . LEU A 1 109 ? -8.181 -4.760 16.156 1.00 97.44 109 LEU A O 1
ATOM 880 N N . ARG A 1 110 ? -7.312 -6.204 14.647 1.00 97.38 110 ARG A N 1
ATOM 881 C CA . ARG A 1 110 ? -8.419 -7.178 14.627 1.00 97.38 110 ARG A CA 1
ATOM 882 C C . ARG A 1 110 ? -8.625 -7.811 16.007 1.00 97.38 110 ARG A C 1
ATOM 884 O O . ARG A 1 110 ? -9.732 -7.785 16.534 1.00 97.38 110 ARG A O 1
ATOM 891 N N . GLU A 1 111 ? -7.553 -8.269 16.651 1.00 96.44 111 GLU A N 1
ATOM 892 C CA . GLU A 1 111 ? -7.598 -8.845 18.005 1.00 96.44 111 GLU A CA 1
ATOM 893 C C . GLU A 1 111 ? -8.125 -7.840 19.051 1.00 96.44 111 GLU A C 1
ATOM 895 O O . GLU A 1 111 ? -8.975 -8.174 19.889 1.00 96.44 111 GLU A O 1
ATOM 900 N N . SER A 1 112 ? -7.673 -6.581 18.989 1.00 96.31 112 SER A N 1
ATOM 901 C CA . SER A 1 112 ? -8.203 -5.514 19.847 1.00 96.31 112 SER A CA 1
ATOM 902 C C . SER A 1 112 ? -9.682 -5.222 19.553 1.00 96.31 112 SER A C 1
ATOM 904 O O . SER A 1 112 ? -10.456 -5.007 20.487 1.00 96.31 112 SER A O 1
ATOM 906 N N . PHE A 1 113 ? -10.107 -5.254 18.287 1.00 96.62 113 PHE A N 1
ATOM 907 C CA . PHE A 1 113 ? -11.506 -5.052 17.903 1.00 96.62 113 PHE A CA 1
ATOM 908 C C . PHE A 1 113 ? -12.430 -6.175 18.403 1.00 96.62 113 PHE A C 1
ATOM 910 O O . PHE A 1 113 ? -13.495 -5.903 18.966 1.00 96.62 113 PHE A O 1
ATOM 917 N N . GLU A 1 114 ? -12.015 -7.434 18.280 1.00 95.50 114 GLU A N 1
ATOM 918 C CA . GLU A 1 114 ? -12.758 -8.570 18.833 1.00 95.50 114 GLU A CA 1
ATOM 919 C C . GLU A 1 114 ? -12.889 -8.469 20.356 1.00 95.50 114 GLU A C 1
ATOM 921 O O . GLU A 1 114 ? -13.950 -8.739 20.926 1.00 95.50 114 GLU A O 1
ATOM 926 N N . THR A 1 115 ? -11.813 -8.046 21.026 1.00 94.75 115 THR A N 1
ATOM 927 C CA . THR A 1 115 ? -11.810 -7.811 22.473 1.00 94.75 115 THR A CA 1
ATOM 928 C C . THR A 1 115 ? -12.802 -6.715 22.849 1.00 94.75 115 THR A C 1
ATOM 930 O O . THR A 1 115 ? -13.607 -6.907 23.764 1.00 94.75 115 THR A O 1
ATOM 933 N N . LEU A 1 116 ? -12.810 -5.596 22.117 1.00 93.19 116 LEU A N 1
ATOM 934 C CA . LEU A 1 116 ? -13.776 -4.517 22.321 1.00 93.19 116 LEU A CA 1
ATOM 935 C C . LEU A 1 116 ? -15.213 -5.022 22.157 1.00 93.19 116 LEU A C 1
ATOM 937 O O . LEU A 1 116 ? -16.045 -4.770 23.025 1.00 93.19 116 LEU A O 1
ATOM 941 N N . THR A 1 117 ? -15.488 -5.782 21.097 1.00 91.69 117 THR A N 1
ATOM 942 C CA . THR A 1 117 ? -16.824 -6.322 20.807 1.00 91.69 117 THR A CA 1
ATOM 943 C C . THR A 1 117 ? -17.316 -7.249 21.924 1.00 91.69 117 THR A C 1
ATOM 945 O O . THR A 1 117 ? -18.465 -7.149 22.359 1.00 91.69 117 THR A O 1
ATOM 948 N N . LYS A 1 118 ? -16.436 -8.096 22.477 1.00 91.12 118 LYS A N 1
ATOM 949 C CA . LYS A 1 118 ? -16.747 -8.945 23.644 1.00 91.12 118 LYS A CA 1
ATOM 950 C C . LYS A 1 118 ? -17.056 -8.111 24.893 1.00 91.12 118 LYS A C 1
ATOM 952 O O . LYS A 1 118 ? -18.027 -8.396 25.592 1.00 91.12 118 LYS A O 1
ATOM 957 N N . LEU A 1 119 ? -16.269 -7.067 25.165 1.00 89.19 119 LEU A N 1
ATOM 958 C CA . LEU A 1 119 ? -16.503 -6.151 26.292 1.00 89.19 119 LEU A CA 1
ATOM 959 C C . LEU A 1 119 ? -17.800 -5.345 26.123 1.00 89.19 119 LEU A C 1
ATOM 961 O O . LEU A 1 119 ? -18.469 -5.008 27.101 1.00 89.19 119 LEU A O 1
ATOM 965 N N . GLU A 1 120 ? -18.157 -4.999 24.889 1.00 87.12 120 GLU A N 1
ATOM 966 C CA . GLU A 1 120 ? -19.408 -4.324 24.558 1.00 87.12 120 GLU A CA 1
ATOM 967 C C . GLU A 1 120 ? -20.627 -5.230 24.775 1.00 87.12 120 GLU A C 1
ATOM 969 O O . GLU A 1 120 ? -21.594 -4.783 25.387 1.00 87.12 120 GLU A O 1
ATOM 974 N N . ALA A 1 121 ? -20.544 -6.517 24.427 1.00 85.00 121 ALA A N 1
ATOM 975 C CA . ALA A 1 121 ? -21.607 -7.493 24.687 1.00 85.00 121 ALA A CA 1
ATOM 976 C C . ALA A 1 121 ? -21.859 -7.758 26.191 1.00 85.00 121 ALA A C 1
ATOM 978 O O . ALA A 1 121 ? -22.972 -8.093 26.590 1.00 85.00 121 ALA A O 1
ATOM 979 N N . GLN A 1 122 ? -20.851 -7.571 27.049 1.00 80.56 122 GLN A N 1
ATOM 980 C CA . GLN A 1 122 ? -20.932 -7.793 28.506 1.00 80.56 122 GLN A CA 1
ATOM 981 C C . GLN A 1 122 ? -21.618 -6.655 29.290 1.00 80.56 122 GLN A C 1
ATOM 983 O O . GLN A 1 122 ? -21.679 -6.693 30.522 1.00 80.56 122 GLN A O 1
ATOM 988 N N . GLN A 1 123 ? -22.133 -5.630 28.605 1.00 64.62 123 GLN A N 1
ATOM 989 C CA . GLN A 1 123 ? -22.603 -4.380 29.212 1.00 64.62 123 GLN A CA 1
ATOM 990 C C . GLN A 1 123 ? -23.796 -4.532 30.179 1.00 64.62 123 GLN A C 1
ATOM 992 O O . GLN A 1 123 ? -23.984 -3.663 31.024 1.00 64.62 123 GLN A O 1
ATOM 997 N N . ASN A 1 124 ? -24.541 -5.641 30.130 1.00 57.06 124 ASN A N 1
ATOM 998 C CA . ASN A 1 124 ? -25.714 -5.872 30.984 1.00 57.06 124 ASN A CA 1
ATOM 999 C C . ASN A 1 124 ? -25.418 -6.577 32.328 1.00 57.06 124 ASN A C 1
ATOM 1001 O O . ASN A 1 124 ? -26.350 -6.788 33.098 1.00 57.06 124 ASN A O 1
ATOM 1005 N N . VAL A 1 125 ? -24.168 -6.980 32.616 1.00 55.19 125 VAL A N 1
ATOM 1006 C CA . VAL A 1 125 ? -23.888 -7.980 33.678 1.00 55.19 125 VAL A CA 1
ATOM 1007 C C . VAL A 1 125 ? -22.880 -7.527 34.755 1.00 55.19 125 VAL A C 1
ATOM 1009 O O . VAL A 1 125 ? -22.880 -8.083 35.850 1.00 55.19 125 VAL A O 1
ATOM 1012 N N . THR A 1 126 ? -22.040 -6.510 34.515 1.00 50.34 126 THR A N 1
ATOM 1013 C CA . THR A 1 126 ? -20.822 -6.276 35.332 1.00 50.34 126 THR A CA 1
ATOM 1014 C C . THR A 1 126 ? -20.684 -4.839 35.854 1.00 50.34 126 THR A C 1
ATOM 1016 O O . THR A 1 126 ? -21.056 -3.888 35.171 1.00 50.34 126 THR A O 1
ATOM 1019 N N . ASN A 1 127 ? -20.069 -4.681 37.041 1.00 57.59 127 ASN A N 1
ATOM 1020 C CA . ASN A 1 127 ? -19.639 -3.408 37.646 1.00 57.59 127 ASN A CA 1
ATOM 1021 C C . ASN A 1 127 ? -19.104 -2.406 36.600 1.00 57.59 127 ASN A C 1
ATOM 1023 O O . ASN A 1 127 ? -18.069 -2.628 35.963 1.00 57.59 127 ASN A O 1
ATOM 1027 N N . SER A 1 128 ? -19.807 -1.280 36.452 1.00 69.94 128 SER A N 1
ATOM 1028 C CA . SER A 1 128 ? -19.685 -0.341 35.327 1.00 69.94 128 SER A CA 1
ATOM 1029 C C . SER A 1 128 ? -18.303 0.312 35.173 1.00 69.94 128 SER A C 1
ATOM 1031 O O . SER A 1 128 ? -17.896 0.626 34.053 1.00 69.94 128 SER A O 1
ATOM 1033 N N . THR A 1 129 ? -17.547 0.484 36.262 1.00 78.69 129 THR A N 1
ATOM 1034 C CA . THR A 1 129 ? -16.267 1.216 36.258 1.00 78.69 129 THR A CA 1
ATOM 1035 C C . THR A 1 129 ? -15.095 0.414 35.677 1.00 78.69 129 THR A C 1
ATOM 1037 O O . THR A 1 129 ? -14.339 0.952 34.866 1.00 78.69 129 THR A O 1
ATOM 1040 N N . ASP A 1 130 ? -14.936 -0.866 36.039 1.00 83.38 130 ASP A N 1
ATOM 1041 C CA . ASP A 1 130 ? -13.835 -1.706 35.523 1.00 83.38 130 ASP A CA 1
ATOM 1042 C C . ASP A 1 130 ? -14.030 -2.021 34.034 1.00 83.38 130 ASP A C 1
ATOM 1044 O O . ASP A 1 130 ? -13.103 -1.905 33.230 1.00 83.38 130 ASP A O 1
ATOM 1048 N N . LEU A 1 131 ? -15.275 -2.308 33.636 1.00 84.88 131 LEU A N 1
ATOM 1049 C CA . LEU A 1 131 ? -15.629 -2.530 32.236 1.00 84.88 131 LEU A CA 1
ATOM 1050 C C . LEU A 1 131 ? -15.362 -1.281 31.382 1.00 84.88 131 LEU A C 1
ATOM 1052 O O . LEU A 1 131 ? -14.790 -1.382 30.296 1.00 84.88 131 LEU A O 1
ATOM 1056 N N . LYS A 1 132 ? -15.717 -0.091 31.887 1.00 85.69 132 LYS A N 1
ATOM 1057 C CA . LYS A 1 132 ? -15.433 1.191 31.224 1.00 85.69 132 LYS A CA 1
ATOM 1058 C C . LYS A 1 132 ? -13.930 1.425 31.060 1.00 85.69 132 LYS A C 1
ATOM 1060 O O . LYS A 1 132 ? -13.504 1.835 29.984 1.00 85.69 132 LYS A O 1
ATOM 1065 N N . LYS A 1 133 ? -13.119 1.109 32.076 1.00 88.94 133 LYS A N 1
ATOM 1066 C CA . LYS A 1 133 ? -11.653 1.219 31.996 1.00 88.94 133 LYS A CA 1
ATOM 1067 C C . LYS A 1 133 ? -11.065 0.274 30.945 1.00 88.94 133 LYS A C 1
ATOM 1069 O O . LYS A 1 133 ? -10.240 0.708 30.148 1.00 88.94 133 LYS A O 1
ATOM 1074 N N . LYS A 1 134 ? -11.515 -0.985 30.901 1.00 90.88 134 LYS A N 1
ATOM 1075 C CA . LYS A 1 134 ? -11.077 -1.962 29.889 1.00 90.88 134 LYS A CA 1
ATOM 1076 C C . LYS A 1 134 ? -11.428 -1.505 28.471 1.00 90.88 134 LYS A C 1
ATOM 1078 O O . LYS A 1 134 ? -10.544 -1.483 27.623 1.00 90.88 134 LYS A O 1
ATOM 1083 N N . LYS A 1 135 ? -12.666 -1.046 28.241 1.00 90.38 135 LYS A N 1
ATOM 1084 C CA . LYS A 1 135 ? -13.093 -0.474 26.949 1.00 90.38 135 LYS A CA 1
ATOM 1085 C C . LYS A 1 135 ? -12.220 0.717 26.533 1.00 90.38 135 LYS A C 1
ATOM 1087 O O . LYS A 1 135 ? -11.780 0.770 25.389 1.00 90.38 135 LYS A O 1
ATOM 1092 N N . ASP A 1 136 ? -11.934 1.648 27.447 1.00 91.62 136 ASP A N 1
ATOM 1093 C CA . ASP A 1 136 ? -11.075 2.809 27.163 1.00 91.62 136 ASP A CA 1
ATOM 1094 C C . ASP A 1 136 ? -9.647 2.391 26.775 1.00 91.62 136 ASP A C 1
ATOM 1096 O O . ASP A 1 136 ? -9.102 2.900 25.794 1.00 91.62 136 ASP A O 1
ATOM 1100 N N . THR A 1 137 ? -9.058 1.429 27.494 1.00 93.88 137 THR A N 1
ATOM 1101 C CA . THR A 1 137 ? -7.738 0.873 27.162 1.00 93.88 137 THR A CA 1
ATOM 1102 C C . THR A 1 137 ? -7.738 0.227 25.777 1.00 93.88 137 THR A C 1
ATOM 1104 O O . THR A 1 137 ? -6.902 0.585 24.949 1.00 93.88 137 THR A O 1
ATOM 1107 N N . THR A 1 138 ? -8.710 -0.635 25.471 1.00 94.56 138 THR A N 1
ATOM 1108 C CA . THR A 1 138 ? -8.802 -1.289 24.156 1.00 94.56 138 THR A CA 1
ATOM 1109 C C . THR A 1 138 ? -8.995 -0.272 23.026 1.00 94.56 138 THR A C 1
ATOM 1111 O O . THR A 1 138 ? -8.309 -0.329 22.009 1.00 94.56 138 THR A O 1
ATOM 1114 N N . LEU A 1 139 ? -9.849 0.741 23.210 1.00 94.75 139 LEU A N 1
ATOM 1115 C CA . LEU A 1 139 ? -10.023 1.819 22.228 1.00 94.75 139 LEU A CA 1
ATOM 1116 C C . LEU A 1 139 ? -8.731 2.638 22.026 1.00 94.75 139 LEU A C 1
ATOM 1118 O O . LEU A 1 139 ? -8.473 3.149 20.932 1.00 94.75 139 LEU A O 1
ATOM 1122 N N . LYS A 1 140 ? -7.907 2.814 23.066 1.00 95.12 140 LYS A N 1
ATOM 1123 C CA . LYS A 1 140 ? -6.583 3.452 22.951 1.00 95.12 140 LYS A CA 1
ATOM 1124 C C . LYS A 1 140 ? -5.609 2.591 22.151 1.00 95.12 140 LYS A C 1
ATOM 1126 O O . LYS A 1 140 ? -4.956 3.133 21.261 1.00 95.12 140 LYS A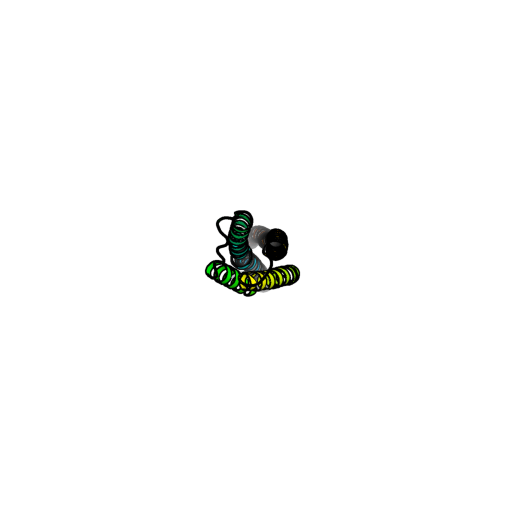 O 1
ATOM 1131 N N . GLU A 1 141 ? -5.561 1.287 22.408 1.00 95.56 141 GLU A N 1
ATOM 1132 C CA . GLU A 1 141 ? -4.732 0.330 21.662 1.00 95.56 141 GLU A CA 1
ATOM 1133 C C . GLU A 1 141 ? -5.096 0.283 20.175 1.00 95.56 141 GLU A C 1
ATOM 1135 O O . GLU A 1 141 ? -4.209 0.316 19.318 1.00 95.56 141 GLU A O 1
ATOM 1140 N N . MET A 1 142 ? -6.393 0.287 19.856 1.00 96.94 142 MET A N 1
ATOM 1141 C CA . MET A 1 142 ? -6.861 0.333 18.470 1.00 96.94 142 MET A CA 1
ATOM 1142 C C . MET A 1 142 ? -6.444 1.635 17.776 1.00 96.94 142 MET A C 1
ATOM 1144 O O . MET A 1 142 ? -5.928 1.598 16.663 1.00 96.94 142 MET A O 1
ATOM 1148 N N . SER A 1 143 ? -6.597 2.795 18.432 1.00 96.00 143 SER A N 1
ATOM 1149 C CA . SER A 1 143 ? -6.127 4.066 17.855 1.00 96.00 143 SER A CA 1
ATOM 1150 C C . SER A 1 143 ? -4.616 4.096 17.641 1.00 96.00 143 SER A C 1
ATOM 1152 O O . SER A 1 143 ? -4.173 4.604 16.616 1.00 96.00 143 SER A O 1
ATOM 1154 N N . ALA A 1 144 ? -3.828 3.560 18.576 1.00 95.44 144 ALA A N 1
ATOM 1155 C CA . ALA A 1 144 ? -2.380 3.464 18.403 1.00 95.44 144 ALA A CA 1
ATOM 1156 C C . ALA A 1 144 ? -2.029 2.583 17.194 1.00 95.44 144 ALA A C 1
ATOM 1158 O O . ALA A 1 144 ? -1.254 2.996 16.336 1.00 95.44 144 ALA A O 1
ATOM 1159 N N . SER A 1 145 ? -2.688 1.428 17.067 1.00 95.50 145 SER A N 1
ATOM 1160 C CA . SER A 1 145 ? -2.489 0.510 15.941 1.00 95.50 145 SER A CA 1
ATOM 1161 C C . SER A 1 145 ? -2.860 1.150 14.596 1.00 95.50 145 SER A C 1
ATOM 1163 O O . SER A 1 145 ? -2.126 0.990 13.627 1.00 95.50 145 SER A O 1
ATOM 1165 N N . LEU A 1 146 ? -3.942 1.936 14.532 1.00 96.75 146 LEU A N 1
ATOM 1166 C CA . LEU A 1 146 ? -4.319 2.690 13.327 1.00 96.75 146 LEU A CA 1
ATOM 1167 C C . LEU A 1 146 ? -3.308 3.780 12.958 1.00 96.75 146 LEU A C 1
ATOM 1169 O O . LEU A 1 146 ? -3.035 3.982 11.776 1.00 96.75 146 LEU A O 1
ATOM 1173 N N . ILE A 1 147 ? -2.748 4.480 13.949 1.00 95.75 147 ILE A N 1
ATOM 1174 C CA . ILE A 1 147 ? -1.697 5.480 13.719 1.00 95.75 147 ILE A CA 1
ATOM 1175 C C . ILE A 1 147 ? -0.449 4.804 13.144 1.00 95.75 147 ILE A C 1
ATOM 1177 O O . ILE A 1 147 ? 0.133 5.313 12.185 1.00 95.75 147 ILE A O 1
ATOM 1181 N N . ASP A 1 148 ? -0.050 3.661 13.698 1.00 95.44 148 ASP A N 1
ATOM 1182 C CA . ASP A 1 148 ? 1.107 2.911 13.208 1.00 95.44 148 ASP A CA 1
ATOM 1183 C C . ASP A 1 148 ? 0.867 2.375 11.791 1.00 95.44 148 ASP A C 1
ATOM 1185 O O . ASP A 1 148 ? 1.711 2.572 10.916 1.00 95.44 148 ASP A O 1
ATOM 1189 N N . LEU A 1 149 ? -0.315 1.810 11.522 1.00 96.50 149 LEU A N 1
ATOM 1190 C CA . LEU A 1 149 ? -0.720 1.396 10.174 1.00 96.50 149 LEU A CA 1
ATOM 1191 C C . LEU A 1 149 ? -0.683 2.567 9.188 1.00 96.50 149 LEU A C 1
ATOM 1193 O O . LEU A 1 149 ? -0.128 2.427 8.102 1.00 96.50 149 LEU A O 1
ATOM 1197 N N . SER A 1 150 ? -1.202 3.738 9.564 1.00 96.12 150 SER A N 1
ATOM 1198 C CA . SER A 1 150 ? -1.185 4.921 8.695 1.00 96.12 150 SER A CA 1
ATOM 1199 C C . SER A 1 150 ? 0.242 5.363 8.351 1.00 96.12 150 SER A C 1
ATOM 1201 O O . SER A 1 150 ? 0.522 5.686 7.195 1.00 96.12 150 SER A O 1
ATOM 1203 N N . LYS A 1 151 ? 1.174 5.319 9.314 1.00 95.56 151 LYS A N 1
ATOM 1204 C CA . LYS A 1 151 ? 2.596 5.622 9.070 1.00 95.56 151 LYS A CA 1
ATOM 1205 C C . LYS A 1 151 ? 3.242 4.615 8.120 1.00 95.56 151 LYS A C 1
ATOM 1207 O O . LYS A 1 151 ? 3.952 5.025 7.202 1.00 95.56 151 LYS A O 1
ATOM 1212 N N . ILE A 1 152 ? 2.985 3.319 8.319 1.00 95.25 152 ILE A N 1
ATOM 1213 C CA . ILE A 1 152 ? 3.502 2.259 7.441 1.00 95.25 152 ILE A CA 1
ATOM 1214 C C . ILE A 1 152 ? 2.992 2.468 6.011 1.00 95.25 152 ILE A C 1
ATOM 1216 O O . ILE A 1 152 ? 3.782 2.461 5.071 1.00 95.25 152 ILE A O 1
ATOM 1220 N N . GLN A 1 153 ? 1.704 2.771 5.857 1.00 94.75 153 GLN A N 1
ATOM 1221 C CA . GLN A 1 153 ? 1.065 3.038 4.568 1.00 94.75 153 GLN A CA 1
ATOM 1222 C C . GLN A 1 153 ? 1.659 4.259 3.845 1.00 94.75 153 GLN A C 1
ATOM 1224 O O . GLN A 1 153 ? 1.843 4.229 2.626 1.00 94.75 153 GLN A O 1
ATOM 1229 N N . ILE A 1 154 ? 2.013 5.328 4.572 1.00 94.31 154 ILE A N 1
ATOM 1230 C CA . ILE A 1 154 ? 2.719 6.488 3.996 1.00 94.31 154 ILE A CA 1
ATOM 1231 C C . ILE A 1 154 ? 4.113 6.081 3.499 1.00 94.31 154 ILE A C 1
ATOM 1233 O O . ILE A 1 154 ? 4.505 6.467 2.397 1.00 94.31 154 ILE A O 1
ATOM 1237 N N . SER A 1 155 ? 4.847 5.278 4.277 1.00 94.31 155 SER A N 1
ATOM 1238 C CA . SER A 1 155 ? 6.164 4.776 3.866 1.00 94.31 155 SER A CA 1
ATOM 1239 C C . SER A 1 155 ? 6.067 3.894 2.619 1.00 94.31 155 SER A C 1
ATOM 1241 O O . SER A 1 155 ? 6.764 4.147 1.642 1.00 94.31 155 SER A O 1
ATOM 1243 N N . ALA A 1 156 ? 5.143 2.930 2.603 1.00 92.50 156 ALA A N 1
ATOM 1244 C CA . ALA A 1 156 ? 4.922 2.051 1.456 1.00 92.50 156 ALA A CA 1
ATOM 1245 C C . ALA A 1 156 ? 4.515 2.838 0.195 1.00 92.50 156 ALA A C 1
ATOM 1247 O O . ALA A 1 156 ? 4.992 2.554 -0.903 1.00 92.50 156 ALA A O 1
ATOM 1248 N N . SER A 1 157 ? 3.688 3.878 0.348 1.00 94.19 157 SER A N 1
ATOM 1249 C CA . SER A 1 157 ? 3.323 4.779 -0.757 1.00 94.19 157 SER A CA 1
ATOM 1250 C C . SER A 1 157 ? 4.533 5.519 -1.324 1.00 94.19 157 SER A C 1
ATOM 1252 O O . SER A 1 157 ? 4.651 5.675 -2.543 1.00 94.19 157 SER A O 1
ATOM 1254 N N . LYS A 1 158 ? 5.444 5.972 -0.453 1.00 94.25 158 LYS A N 1
ATOM 1255 C CA . LYS A 1 158 ? 6.683 6.639 -0.862 1.00 94.25 158 LYS A CA 1
ATOM 1256 C C . LYS A 1 158 ? 7.579 5.691 -1.661 1.00 94.25 158 LYS A C 1
ATOM 1258 O O . LYS A 1 158 ? 8.082 6.091 -2.708 1.00 94.25 158 LYS A O 1
ATOM 1263 N N . ASP A 1 159 ? 7.727 4.450 -1.209 1.00 94.19 159 ASP A N 1
ATOM 1264 C CA . ASP A 1 159 ? 8.568 3.444 -1.866 1.00 94.19 159 ASP A CA 1
ATOM 1265 C C . ASP A 1 159 ? 8.031 3.057 -3.254 1.00 94.19 159 ASP A C 1
ATOM 1267 O O . ASP A 1 159 ? 8.793 2.998 -4.227 1.00 94.19 159 ASP A O 1
ATOM 1271 N N . LEU A 1 160 ? 6.710 2.873 -3.376 1.00 94.00 160 LEU A N 1
ATOM 1272 C CA . LEU A 1 160 ? 6.040 2.643 -4.661 1.00 94.00 160 LEU A CA 1
ATOM 1273 C C . LEU A 1 160 ? 6.198 3.836 -5.610 1.00 94.00 160 LEU A C 1
ATOM 1275 O O . LEU A 1 160 ? 6.540 3.658 -6.778 1.00 94.00 160 LEU A O 1
ATOM 1279 N N . THR A 1 161 ? 6.004 5.059 -5.109 1.00 95.00 161 THR A N 1
ATOM 1280 C CA . THR A 1 161 ? 6.157 6.279 -5.919 1.00 95.00 161 THR A CA 1
ATOM 1281 C C . THR A 1 161 ? 7.597 6.437 -6.402 1.00 95.00 161 THR A C 1
ATOM 1283 O O . THR A 1 161 ? 7.831 6.743 -7.570 1.00 95.00 161 THR A O 1
ATOM 1286 N N . HIS A 1 162 ? 8.571 6.168 -5.533 1.00 95.56 162 HIS A N 1
ATOM 1287 C CA . HIS A 1 162 ? 9.984 6.234 -5.888 1.00 95.56 162 HIS A CA 1
ATOM 1288 C C . HIS A 1 162 ? 10.371 5.169 -6.926 1.00 95.56 162 HIS A C 1
ATOM 1290 O O . HIS A 1 162 ? 11.123 5.455 -7.856 1.00 95.56 162 HIS A O 1
ATOM 1296 N N . SER A 1 163 ? 9.813 3.960 -6.815 1.00 93.81 163 SER A N 1
ATOM 1297 C CA . SER A 1 163 ? 10.007 2.893 -7.804 1.00 93.81 163 SER A CA 1
ATOM 1298 C C . SER A 1 163 ? 9.427 3.270 -9.169 1.00 93.81 163 SER A C 1
ATOM 1300 O O . SER A 1 163 ? 10.110 3.118 -10.181 1.00 93.81 163 SER A O 1
ATOM 1302 N N . ALA A 1 164 ? 8.217 3.840 -9.201 1.00 94.44 164 ALA A N 1
ATOM 1303 C CA . ALA A 1 164 ? 7.607 4.336 -10.432 1.00 94.44 164 ALA A CA 1
ATOM 1304 C C . ALA A 1 164 ? 8.457 5.433 -11.085 1.00 94.44 164 ALA A C 1
ATOM 1306 O O . ALA A 1 164 ? 8.751 5.360 -12.278 1.00 94.44 164 ALA A O 1
ATOM 1307 N N . GLN A 1 165 ? 8.896 6.419 -10.297 1.00 94.50 165 GLN A N 1
ATOM 1308 C CA . GLN A 1 165 ? 9.731 7.514 -10.781 1.00 94.50 165 GLN A CA 1
ATOM 1309 C C . GLN A 1 165 ? 11.046 6.996 -11.367 1.00 94.50 165 GLN A C 1
ATOM 1311 O O . GLN A 1 165 ? 11.394 7.356 -12.486 1.00 94.50 165 GLN A O 1
ATOM 1316 N N . LYS A 1 166 ? 11.732 6.086 -10.669 1.00 94.31 166 LYS A N 1
ATOM 1317 C CA . LYS A 1 166 ? 12.976 5.485 -11.160 1.00 94.31 166 LYS A CA 1
ATOM 1318 C C . LYS A 1 166 ? 12.785 4.766 -12.499 1.00 94.31 166 LYS A C 1
ATOM 1320 O O . LYS A 1 166 ? 13.624 4.894 -13.387 1.00 94.31 166 LYS A O 1
ATOM 1325 N N . SER A 1 167 ? 11.699 4.011 -12.661 1.00 92.94 167 SER A N 1
ATOM 1326 C CA . SER A 1 167 ? 11.394 3.341 -13.931 1.00 92.94 167 SER A CA 1
ATOM 1327 C C . SER A 1 167 ? 11.129 4.337 -15.067 1.00 92.94 167 SER A C 1
ATOM 1329 O O . SER A 1 167 ? 11.590 4.125 -16.191 1.00 92.94 167 SER A O 1
ATOM 1331 N N . LEU A 1 168 ? 10.437 5.442 -14.783 1.00 93.44 168 LEU A N 1
ATOM 1332 C CA . LEU A 1 168 ? 10.188 6.498 -15.767 1.00 93.44 168 LEU A CA 1
ATOM 1333 C C . LEU A 1 168 ? 11.470 7.252 -16.141 1.00 93.44 168 LEU A C 1
ATOM 1335 O O . LEU A 1 168 ? 11.735 7.414 -17.328 1.00 93.44 168 LEU A O 1
ATOM 1339 N N . GLU A 1 169 ? 12.302 7.623 -15.166 1.00 93.19 169 GLU A N 1
ATOM 1340 C CA . GLU A 1 169 ? 13.587 8.302 -15.395 1.00 93.19 169 GLU A CA 1
ATOM 1341 C C . GLU A 1 169 ? 14.533 7.460 -16.261 1.00 93.19 169 GLU A C 1
ATOM 1343 O O . GLU A 1 169 ? 15.156 7.973 -17.189 1.00 93.19 169 GLU A O 1
ATOM 1348 N N . VAL A 1 170 ? 14.617 6.146 -16.016 1.00 90.12 170 VAL A N 1
ATOM 1349 C CA . VAL A 1 170 ? 15.416 5.244 -16.864 1.00 90.12 170 VAL A CA 1
ATOM 1350 C C . VAL A 1 170 ? 14.886 5.220 -18.300 1.00 90.12 170 VAL A C 1
ATOM 1352 O O . VAL A 1 170 ? 15.686 5.241 -19.233 1.00 90.12 170 VAL A O 1
ATOM 1355 N N . SER A 1 171 ? 13.564 5.207 -18.484 1.00 91.50 171 SER A N 1
ATOM 1356 C CA . SER A 1 171 ? 12.954 5.227 -19.823 1.00 91.50 171 SER A CA 1
ATOM 1357 C C . SER A 1 171 ? 13.216 6.548 -20.546 1.00 91.50 171 SER A C 1
ATOM 1359 O O . SER A 1 171 ? 13.539 6.562 -21.728 1.00 91.50 171 SER A O 1
ATOM 1361 N N . GLU A 1 172 ? 13.139 7.674 -19.832 1.00 91.19 172 GLU A N 1
ATOM 1362 C CA . GLU A 1 172 ? 13.448 8.993 -20.387 1.00 91.19 172 GLU A CA 1
ATOM 1363 C C . GLU A 1 172 ? 14.913 9.084 -20.841 1.00 91.19 172 GLU A C 1
ATOM 1365 O O . GLU A 1 172 ? 15.200 9.552 -21.945 1.00 91.19 172 GLU A O 1
ATOM 1370 N N . LEU A 1 173 ? 15.850 8.585 -20.027 1.00 89.44 173 LEU A N 1
ATOM 1371 C CA . LEU A 1 173 ? 17.270 8.546 -20.385 1.00 89.44 173 LEU A CA 1
ATOM 1372 C C . LEU A 1 173 ? 17.531 7.681 -21.626 1.00 89.44 173 LEU A C 1
ATOM 1374 O O . LEU A 1 173 ? 18.273 8.107 -22.514 1.00 89.44 173 LEU A O 1
ATOM 1378 N N . LEU A 1 174 ? 16.932 6.488 -21.701 1.00 89.06 174 LEU A N 1
ATOM 1379 C CA . LEU A 1 174 ? 17.082 5.594 -22.853 1.00 89.06 174 LEU A CA 1
ATOM 1380 C C . LEU A 1 174 ? 16.497 6.209 -24.127 1.00 89.06 174 LEU A C 1
ATOM 1382 O O . LEU A 1 174 ? 17.179 6.225 -25.151 1.00 89.06 174 LEU A O 1
ATOM 1386 N N . SER A 1 175 ? 15.303 6.792 -24.041 1.00 89.12 175 SER A N 1
ATOM 1387 C CA . SER A 1 175 ? 14.648 7.481 -25.156 1.00 89.12 175 SER A CA 1
ATOM 1388 C C . SER A 1 175 ? 15.479 8.660 -25.681 1.00 89.12 175 SER A C 1
ATOM 1390 O O . SER A 1 175 ? 15.722 8.779 -26.885 1.00 89.12 175 SER A O 1
ATOM 1392 N N . ASN A 1 176 ? 16.028 9.491 -24.786 1.00 89.88 176 ASN A N 1
ATOM 1393 C CA . ASN A 1 176 ? 16.906 10.600 -25.172 1.00 89.88 176 ASN A CA 1
ATOM 1394 C C . ASN A 1 176 ? 18.177 10.114 -25.892 1.00 89.88 176 ASN A C 1
ATOM 1396 O O . ASN A 1 176 ? 18.581 10.693 -26.906 1.00 89.88 176 ASN A O 1
ATOM 1400 N N . LEU A 1 177 ? 18.800 9.037 -25.403 1.00 88.50 177 LEU A N 1
ATOM 1401 C CA . LEU A 1 177 ? 19.955 8.424 -26.066 1.00 88.50 177 LEU A CA 1
ATOM 1402 C C . LEU A 1 177 ? 19.587 7.827 -27.429 1.00 88.50 177 LEU A C 1
ATOM 1404 O O . LEU A 1 177 ? 20.362 7.969 -28.378 1.00 88.50 177 LEU A O 1
ATOM 1408 N N . GLU A 1 178 ? 18.415 7.202 -27.546 1.00 87.94 178 GLU A N 1
ATOM 1409 C CA . GLU A 1 178 ? 17.916 6.643 -28.801 1.00 87.94 178 GLU A CA 1
ATOM 1410 C C . GLU A 1 178 ? 17.750 7.731 -29.869 1.00 87.94 178 GLU A C 1
ATOM 1412 O O . GLU A 1 178 ? 18.259 7.581 -30.981 1.00 87.94 178 GLU A O 1
ATOM 1417 N N . ILE A 1 179 ? 17.129 8.865 -29.526 1.00 89.44 179 ILE A N 1
ATOM 1418 C CA . ILE A 1 179 ? 16.950 9.997 -30.449 1.00 89.44 179 ILE A CA 1
ATOM 1419 C C . ILE A 1 179 ? 18.306 10.534 -30.924 1.00 89.44 179 ILE A C 1
ATOM 1421 O O . ILE A 1 179 ? 18.512 10.727 -32.126 1.00 89.44 179 ILE A O 1
ATOM 1425 N N . ILE A 1 180 ? 19.259 10.743 -30.008 1.00 89.88 180 ILE A N 1
ATOM 1426 C CA . ILE A 1 180 ? 20.610 11.211 -30.358 1.00 89.88 180 ILE A CA 1
ATOM 1427 C C . ILE A 1 180 ? 21.293 10.215 -31.304 1.00 89.88 180 ILE A C 1
ATOM 1429 O O . ILE A 1 180 ? 21.872 10.608 -32.323 1.00 89.88 180 ILE A O 1
ATOM 1433 N N . PHE A 1 181 ? 21.199 8.920 -31.003 1.00 86.44 181 PHE A N 1
ATOM 1434 C CA . PHE A 1 181 ? 21.782 7.862 -31.821 1.00 86.44 181 PHE A CA 1
ATOM 1435 C C . PHE A 1 181 ? 21.154 7.790 -33.222 1.00 86.44 181 PHE A C 1
ATOM 1437 O O . PHE A 1 181 ? 21.874 7.645 -34.219 1.00 86.44 181 PHE A O 1
ATOM 1444 N N . LEU A 1 182 ? 19.833 7.956 -33.322 1.00 88.69 182 LEU A N 1
ATOM 1445 C CA . LEU A 1 182 ? 19.107 8.025 -34.590 1.00 88.69 182 LEU A CA 1
ATOM 1446 C C . LEU A 1 182 ? 19.551 9.222 -35.438 1.00 88.69 182 LEU A C 1
ATOM 1448 O O . LEU A 1 182 ? 19.780 9.060 -36.639 1.00 88.69 182 LEU A O 1
ATOM 1452 N N . ILE A 1 183 ? 19.749 10.395 -34.829 1.00 90.19 183 ILE A N 1
ATOM 1453 C CA . ILE A 1 183 ? 20.248 11.593 -35.523 1.00 90.19 183 ILE A CA 1
ATOM 1454 C C . ILE A 1 183 ? 21.658 11.351 -36.078 1.00 90.19 183 ILE A C 1
ATOM 1456 O O . ILE A 1 183 ? 21.897 11.570 -37.269 1.00 90.19 183 ILE A O 1
ATOM 1460 N N . ILE A 1 184 ? 22.587 10.857 -35.248 1.00 87.62 184 ILE A N 1
ATOM 1461 C CA . ILE A 1 184 ? 23.977 10.583 -35.659 1.00 87.62 184 ILE A CA 1
ATOM 1462 C C . ILE A 1 184 ? 24.009 9.568 -36.807 1.00 87.62 184 ILE A C 1
ATOM 1464 O O . ILE A 1 184 ? 24.697 9.774 -37.812 1.00 87.62 184 ILE A O 1
ATOM 1468 N N . THR A 1 185 ? 23.227 8.495 -36.690 1.00 84.12 185 THR A N 1
ATOM 1469 C CA . THR A 1 185 ? 23.122 7.464 -37.727 1.00 84.12 185 THR A CA 1
ATOM 1470 C C . THR A 1 185 ? 22.542 8.031 -39.023 1.00 84.12 185 THR A C 1
ATOM 1472 O O . THR A 1 185 ? 23.076 7.770 -40.105 1.00 84.12 185 THR A O 1
ATOM 1475 N N . GLY A 1 186 ? 21.480 8.836 -38.935 1.00 84.56 186 GLY A N 1
ATOM 1476 C CA . GLY A 1 186 ? 20.854 9.475 -40.091 1.00 84.56 186 GLY A CA 1
ATOM 1477 C C . GLY A 1 186 ? 21.834 10.361 -40.862 1.00 84.56 186 GLY A C 1
ATOM 1478 O O . GLY A 1 186 ? 21.952 10.237 -42.084 1.00 84.56 186 GLY A O 1
ATOM 1479 N N . ILE A 1 187 ? 22.607 11.183 -40.146 1.00 87.69 187 ILE A N 1
ATOM 1480 C CA . ILE A 1 187 ? 23.657 12.028 -40.729 1.00 87.69 187 ILE A CA 1
ATOM 1481 C C . ILE A 1 187 ? 24.741 11.164 -41.393 1.00 87.69 187 ILE A C 1
ATOM 1483 O O . ILE A 1 187 ? 25.123 11.423 -42.537 1.00 87.69 187 ILE A O 1
ATOM 1487 N N . ALA A 1 188 ? 25.211 10.103 -40.731 1.00 81.88 188 ALA A N 1
ATOM 1488 C CA . ALA A 1 188 ? 26.227 9.207 -41.286 1.00 81.88 188 ALA A CA 1
ATOM 1489 C C . ALA A 1 188 ? 25.772 8.549 -42.602 1.00 81.88 188 ALA A C 1
ATOM 1491 O O . ALA A 1 188 ? 26.531 8.511 -43.576 1.00 81.88 188 ALA A O 1
ATOM 1492 N N . ILE A 1 189 ? 24.518 8.086 -42.669 1.00 78.56 189 ILE A N 1
ATOM 1493 C CA . ILE A 1 189 ? 23.931 7.513 -43.889 1.00 78.56 189 ILE A CA 1
ATOM 1494 C C . ILE A 1 189 ? 23.863 8.565 -45.005 1.00 78.56 189 ILE A C 1
ATOM 1496 O O . ILE A 1 189 ? 24.264 8.275 -46.136 1.00 78.56 189 ILE A O 1
ATOM 1500 N N . GLN A 1 190 ? 23.413 9.789 -44.703 1.00 79.56 190 GLN A N 1
ATOM 1501 C CA . GLN A 1 190 ? 23.383 10.887 -45.675 1.00 79.56 190 GLN A CA 1
ATOM 1502 C C . GLN A 1 190 ? 24.781 11.177 -46.238 1.00 79.56 190 GLN A C 1
ATOM 1504 O O . GLN A 1 190 ? 24.942 11.239 -47.458 1.00 79.56 190 GLN A O 1
ATOM 1509 N N . PHE A 1 191 ? 25.813 11.265 -45.391 1.00 79.94 191 PHE A N 1
ATOM 1510 C CA . PHE A 1 191 ? 27.196 11.440 -45.847 1.00 79.94 191 PHE A CA 1
ATOM 1511 C C . PHE A 1 191 ? 27.666 10.290 -46.746 1.00 79.94 191 PHE A C 1
ATOM 1513 O O . PHE A 1 191 ? 28.234 10.542 -47.809 1.00 79.94 191 PHE A O 1
ATOM 1520 N N . ILE A 1 192 ? 27.404 9.032 -46.380 1.00 73.12 192 ILE A N 1
ATOM 1521 C CA . ILE A 1 192 ? 27.798 7.865 -47.189 1.00 73.12 192 ILE A CA 1
ATOM 1522 C C . ILE A 1 192 ? 27.135 7.894 -48.576 1.00 73.12 192 ILE A C 1
ATOM 1524 O O . ILE A 1 192 ? 27.787 7.573 -49.579 1.00 73.12 192 ILE A O 1
ATOM 1528 N N . LEU A 1 193 ? 25.860 8.284 -48.650 1.00 70.88 193 LEU A N 1
ATOM 1529 C CA . LEU A 1 193 ? 25.112 8.362 -49.906 1.00 70.88 193 LEU A CA 1
ATOM 1530 C C . LEU A 1 193 ? 25.550 9.557 -50.771 1.00 70.88 193 LEU A C 1
ATOM 1532 O O . LEU A 1 193 ? 25.847 9.372 -51.954 1.00 70.88 193 LEU A O 1
ATOM 1536 N N . PHE A 1 194 ? 25.654 10.761 -50.198 1.00 72.38 194 PHE A N 1
ATOM 1537 C CA . PHE A 1 194 ? 25.943 11.995 -50.943 1.00 72.38 194 PHE A CA 1
ATOM 1538 C C . PHE A 1 194 ? 27.428 12.195 -51.274 1.00 72.38 194 PHE A C 1
ATOM 1540 O O . PHE A 1 194 ? 27.753 12.640 -52.378 1.00 72.38 194 PHE A O 1
ATOM 1547 N N . TYR A 1 195 ? 28.362 11.828 -50.389 1.00 61.09 195 TYR A N 1
ATOM 1548 C CA . TYR A 1 195 ? 29.799 12.057 -50.621 1.0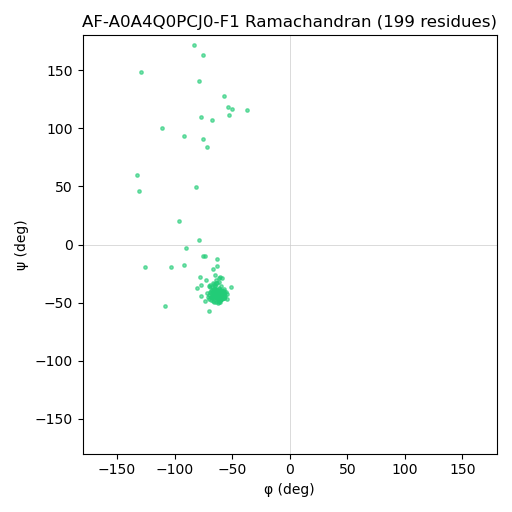0 61.09 195 TYR A CA 1
ATOM 1549 C C . TYR A 1 195 ? 30.345 11.228 -51.798 1.00 61.09 195 TYR A C 1
ATOM 1551 O O . TYR A 1 195 ? 31.342 11.588 -52.425 1.00 61.09 195 TYR A O 1
ATOM 1559 N N . ARG A 1 196 ? 29.663 10.138 -52.176 1.00 52.97 196 ARG A N 1
ATOM 1560 C CA . ARG A 1 196 ? 30.017 9.350 -53.364 1.00 52.97 196 ARG A CA 1
ATOM 1561 C C . ARG A 1 196 ? 29.562 9.991 -54.679 1.00 52.97 196 ARG A C 1
ATOM 1563 O O . ARG A 1 196 ? 30.223 9.777 -55.696 1.00 52.97 196 ARG A O 1
ATOM 1570 N N . VAL A 1 197 ? 28.485 10.779 -54.673 1.00 52.16 197 VAL A N 1
ATOM 1571 C CA . VAL A 1 197 ? 27.975 11.449 -55.884 1.00 52.16 197 VAL A CA 1
ATOM 1572 C C . VAL A 1 197 ? 28.988 12.477 -56.398 1.00 52.16 197 VAL A C 1
ATOM 1574 O O . VAL A 1 197 ? 29.207 12.573 -57.601 1.00 52.16 197 VAL A O 1
ATOM 1577 N N . ARG A 1 198 ? 29.716 13.152 -55.498 1.00 45.50 198 ARG A N 1
ATOM 1578 C CA . ARG A 1 198 ? 30.676 14.212 -55.853 1.00 45.50 198 ARG A CA 1
ATOM 1579 C C . ARG A 1 198 ? 31.998 13.740 -56.485 1.00 45.50 198 ARG A C 1
ATOM 1581 O O . ARG A 1 198 ? 32.742 14.570 -56.984 1.00 45.50 198 ARG A O 1
ATOM 1588 N N . LYS A 1 199 ? 32.301 12.433 -56.497 1.00 45.06 199 LYS A N 1
ATOM 1589 C CA . LYS A 1 199 ? 33.534 11.855 -57.093 1.00 45.06 199 LYS A CA 1
ATOM 1590 C C . LYS A 1 199 ? 33.345 11.321 -58.527 1.00 45.06 199 LYS A C 1
ATOM 1592 O O . LYS A 1 199 ? 34.097 10.453 -58.967 1.00 45.06 199 LYS A O 1
ATOM 1597 N N . THR A 1 200 ? 32.304 11.774 -59.229 1.00 44.72 200 THR A N 1
ATOM 1598 C CA . THR A 1 200 ? 31.987 11.347 -60.609 1.00 44.72 200 THR A CA 1
ATOM 1599 C C . THR A 1 200 ? 31.722 12.538 -61.530 1.00 44.72 200 THR A C 1
ATOM 1601 O O . THR A 1 200 ? 30.752 12.515 -62.278 1.00 44.72 200 THR A O 1
ATOM 1604 N N . ASN A 1 201 ? 32.577 13.557 -61.461 1.00 37.78 201 ASN A N 1
ATOM 1605 C CA . ASN A 1 201 ? 32.793 14.477 -62.575 1.00 37.78 201 ASN A CA 1
ATOM 1606 C C . ASN A 1 201 ? 34.222 14.273 -63.065 1.00 37.78 201 ASN A C 1
ATOM 1608 O O . ASN A 1 201 ? 35.107 14.196 -62.181 1.00 37.78 201 ASN A O 1
#

Solvent-accessible surface area (backbone atoms only — not comparable to full-atom values): 10893 Å² total; per-residue (Å²): 131,86,79,74,69,60,65,67,62,55,51,52,53,52,51,53,52,50,51,52,51,51,49,53,53,51,51,53,55,50,35,52,52,26,50,50,50,23,52,50,29,54,49,44,37,47,65,46,31,52,49,41,50,52,38,50,51,53,44,50,51,54,51,51,49,52,54,51,34,68,70,39,91,87,47,83,70,86,56,68,68,60,52,56,51,43,50,54,42,48,53,60,48,71,73,40,81,67,50,76,68,49,49,55,45,50,50,52,34,51,55,35,49,54,50,41,52,54,58,60,71,48,68,88,78,57,72,67,66,64,56,49,51,51,47,52,52,36,55,48,53,35,50,52,36,45,53,52,49,52,52,50,43,52,52,54,39,49,54,32,51,50,51,20,49,53,29,48,52,54,34,53,54,51,51,55,51,49,54,53,50,51,52,54,51,52,52,53,51,50,47,65,62,53,64,59,63,76,77,73,122

Secondary structure (DSSP, 8-state):
------HHHHHHHHHHHHHHHHHHHHHHHHHHHHHHHHHHHHHHIIIIIIHHHHHHHHHHHHHHHHHHHHH-TT-----HHHHHHHHHHHHHHHTS---HHHHHHHHHHHHHHHHHHHHHHGGGTS-HHHHHHHHHHHHHHHHHHHHHHHHHHHHHHHHHHHHHHHHHHHHHHHHHHHHHHHHHHHHHHHHHHHHHHTT--

Foldseek 3Di:
DDPPDPVVVVVVLVVLVVVLVVLVVVLVVLLVVLQVLLVVLVVLCVQQQVVLLVLLVLLLVLLVVVLVQLVDPVRLDDDVVSLVSNVVSLVSNVPGDDDPVLVVLSVQLVVLSVVLVVLSVCCPPDDSVVSSVSNNVSSVSNNVSSVVSNVVSVVSNVVSNVSSVVSNVVSVVSVVVSV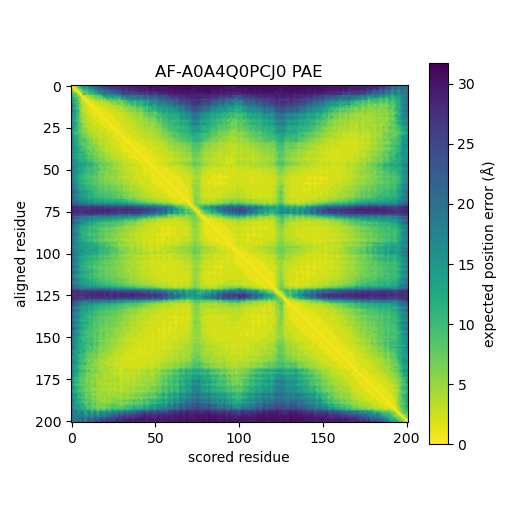VVVVVSVVVVVCVVPVVVVVPD